Protein AF-A0A7X8Z926-F1 (afdb_monomer_lite)

Secondary structure (DSSP, 8-state):
-EEEEE-TTT-BEEEEEEPPBPTTT-PBP--TTEESSPPPSS--TTEEEEE-SSSEEEEE-----PEEEEE----SS---SS--PPPPPGGGGGGSPPBTTTB-HHHHHHHHHHHHHHHHHHHHHHHHHHHHHHHS-PPPPHHHHHHHHHHHHHHHHHHHHHHHHHHHHHHHHHHHHHHHHH---S--SHHHHHH-TT-HHHHHHHHHTTHHHHHHHHHHHHHHHHHHHH-GGGGGGTT---SSS-EEEEEEEGGG-TTEEEEEEEEHHHHHHHHHHHHIIIIIIHHS----

Foldseek 3Di:
DKKWAADLPQQWTDDMDDFDADPPPRHGDDDPRIDPADADPDDDPQWTWGDPPPYTDIGGPPDQDADEDEDEDFLVDDQDDQDAADQDDLVLQVLFDAQPPPGDSSVVSVVLNVLSVVLRVLSVVLFVLLCCVQPVPDDDDLVNLVVSLVSLLVSLVSLQQSQQVLLQSLLCRVCVVVCNVVVDRPRRGLVSLPPCVPDPSSVSSCVLQVCVSCVVLSVLSVQLNVQVVPPPCQVVCSPPADNNAGWRWGWGDDVVPRNYIYTYTYRSSSSSVSSSVSCCVSRVVSSVPPDD

Structure (mmCIF, N/CA/C/O backbone):
data_AF-A0A7X8Z926-F1
#
_entry.id   AF-A0A7X8Z926-F1
#
loop_
_atom_site.group_PDB
_atom_site.id
_atom_site.type_symbol
_atom_site.label_atom_id
_atom_site.label_alt_id
_atom_site.label_comp_id
_atom_site.label_asym_id
_atom_site.label_entity_id
_atom_site.label_seq_id
_atom_site.pdbx_PDB_ins_code
_atom_site.Cartn_x
_atom_site.Cartn_y
_atom_site.Cartn_z
_atom_site.occupancy
_atom_site.B_iso_or_equiv
_atom_site.auth_seq_id
_atom_site.auth_comp_id
_atom_site.auth_asym_id
_atom_site.auth_atom_id
_atom_site.pdbx_PDB_model_num
ATOM 1 N N . MET A 1 1 ? 19.332 3.304 -39.462 1.00 87.44 1 MET A N 1
ATOM 2 C CA . MET A 1 1 ? 19.670 1.874 -39.268 1.00 87.44 1 MET A CA 1
ATOM 3 C C . MET A 1 1 ? 18.742 1.325 -38.200 1.00 87.44 1 MET A C 1
ATOM 5 O O . MET A 1 1 ? 18.495 2.050 -37.243 1.00 87.44 1 MET A O 1
ATOM 9 N N . ARG A 1 2 ? 18.201 0.114 -38.357 1.00 93.38 2 ARG A N 1
ATOM 10 C CA . ARG A 1 2 ? 17.357 -0.521 -37.330 1.00 93.38 2 ARG A CA 1
ATOM 11 C C . ARG A 1 2 ? 18.142 -1.586 -36.580 1.00 93.38 2 ARG A C 1
ATOM 13 O O . ARG A 1 2 ? 19.007 -2.231 -37.167 1.00 93.38 2 ARG A O 1
ATOM 20 N N . ILE A 1 3 ? 17.815 -1.752 -35.308 1.00 95.31 3 ILE A N 1
ATOM 21 C CA . ILE A 1 3 ? 18.270 -2.857 -34.470 1.00 95.31 3 ILE A CA 1
ATOM 22 C C . ILE A 1 3 ? 17.064 -3.634 -33.966 1.00 95.31 3 ILE A C 1
ATOM 24 O O . ILE A 1 3 ? 15.986 -3.075 -33.751 1.00 95.31 3 ILE A O 1
ATOM 28 N N . TYR A 1 4 ? 17.277 -4.925 -33.769 1.00 96.31 4 TYR A N 1
ATOM 29 C CA . TYR A 1 4 ? 16.267 -5.883 -33.356 1.00 96.31 4 TYR A CA 1
ATOM 30 C C . TYR A 1 4 ? 16.704 -6.471 -32.023 1.00 96.31 4 TYR A C 1
ATOM 32 O O . TYR A 1 4 ? 17.753 -7.113 -31.941 1.00 96.31 4 TYR A O 1
ATOM 40 N N . ASN A 1 5 ? 15.932 -6.190 -30.978 1.00 96.19 5 ASN A N 1
ATOM 41 C CA . ASN A 1 5 ? 16.225 -6.639 -29.625 1.00 96.19 5 ASN A CA 1
ATOM 42 C C . ASN A 1 5 ? 15.663 -8.044 -29.421 1.00 96.19 5 ASN A C 1
ATOM 44 O O . ASN A 1 5 ? 14.564 -8.359 -29.893 1.00 96.19 5 ASN A O 1
ATOM 48 N N . TYR A 1 6 ? 16.405 -8.866 -28.694 1.00 96.12 6 TYR A N 1
ATOM 49 C CA . TYR A 1 6 ? 15.992 -10.205 -28.309 1.00 96.12 6 TYR A CA 1
ATOM 50 C C . TYR A 1 6 ? 16.163 -10.421 -26.807 1.00 96.12 6 TYR A C 1
ATOM 52 O O . TYR A 1 6 ? 16.935 -9.724 -26.148 1.00 96.12 6 TYR A O 1
ATOM 60 N N . ASP A 1 7 ? 15.422 -11.387 -26.272 1.00 95.50 7 ASP A N 1
ATOM 61 C CA . ASP A 1 7 ? 15.503 -11.769 -24.867 1.00 95.50 7 ASP A CA 1
ATOM 62 C C . ASP A 1 7 ? 16.931 -12.218 -24.499 1.00 95.50 7 ASP A C 1
ATOM 64 O O . ASP A 1 7 ? 17.544 -12.983 -25.245 1.00 95.50 7 ASP A O 1
ATOM 68 N N . PRO A 1 8 ? 17.521 -11.750 -23.390 1.00 93.62 8 PRO A N 1
ATOM 69 C CA . PRO A 1 8 ? 18.903 -12.070 -23.053 1.00 93.62 8 PRO A CA 1
ATOM 70 C C . PRO A 1 8 ? 19.160 -13.557 -22.789 1.00 93.62 8 PRO A C 1
ATOM 72 O O . PRO A 1 8 ? 20.292 -13.993 -23.008 1.00 93.62 8 PRO A O 1
ATOM 75 N N . GLU A 1 9 ? 18.166 -14.328 -22.356 1.00 94.44 9 GLU A N 1
ATOM 76 C CA . GLU A 1 9 ? 18.302 -15.748 -22.030 1.00 94.44 9 GLU A CA 1
ATOM 77 C C . GLU A 1 9 ? 17.799 -16.613 -23.187 1.00 94.44 9 GLU A C 1
ATOM 79 O O . GLU A 1 9 ? 18.584 -17.324 -23.817 1.00 94.44 9 GLU A O 1
ATOM 84 N N . ASP A 1 10 ? 16.525 -16.454 -23.538 1.00 95.50 10 ASP A N 1
ATOM 85 C CA . ASP A 1 10 ? 15.818 -17.289 -24.509 1.00 95.50 10 ASP A CA 1
ATOM 86 C C . ASP A 1 10 ? 15.987 -16.817 -25.962 1.00 95.50 10 ASP A C 1
ATOM 88 O O . ASP A 1 10 ? 15.596 -17.510 -26.902 1.00 95.50 10 ASP A O 1
ATOM 92 N N . LYS A 1 11 ? 16.565 -15.625 -26.170 1.00 96.38 11 LYS A N 1
ATOM 93 C CA . LYS A 1 11 ? 16.883 -15.032 -27.484 1.00 96.38 11 LYS A CA 1
ATOM 94 C C . LYS A 1 11 ? 15.692 -14.825 -28.420 1.00 96.38 11 LYS A C 1
ATOM 96 O O . LYS A 1 11 ? 15.900 -14.518 -29.597 1.00 96.38 11 LYS A O 1
ATOM 101 N N . PHE A 1 12 ? 14.455 -14.942 -27.941 1.00 96.31 12 PHE A N 1
ATOM 102 C CA . PHE A 1 12 ? 13.283 -14.650 -28.760 1.00 96.31 12 PHE A CA 1
ATOM 103 C C . PHE A 1 12 ? 13.162 -13.151 -29.056 1.00 96.31 12 PHE A C 1
ATOM 105 O O . PHE A 1 12 ? 13.578 -12.304 -28.266 1.00 96.31 12 PHE A O 1
ATOM 112 N N . PHE A 1 13 ? 12.599 -12.812 -30.212 1.00 95.69 13 PHE A N 1
ATOM 113 C CA . PHE A 1 13 ? 12.438 -11.431 -30.659 1.00 95.69 13 PHE A CA 1
ATOM 114 C C . PHE A 1 13 ? 11.504 -10.625 -29.740 1.00 95.69 13 PHE A C 1
ATOM 116 O O . PHE A 1 13 ? 10.397 -11.066 -29.433 1.00 95.69 13 PHE A O 1
ATOM 123 N N . LEU A 1 14 ? 11.927 -9.417 -29.351 1.00 93.56 14 LEU A N 1
ATOM 124 C CA . LEU A 1 14 ? 11.160 -8.518 -28.482 1.00 93.56 14 LEU A CA 1
ATOM 125 C C . LEU A 1 14 ? 10.542 -7.351 -29.251 1.00 93.56 14 LEU A C 1
ATOM 127 O O . LEU A 1 14 ? 9.333 -7.135 -29.208 1.00 93.56 14 LEU A O 1
ATOM 131 N N . ASN A 1 15 ? 11.380 -6.552 -29.909 1.00 93.69 15 ASN A N 1
ATOM 132 C CA . ASN A 1 15 ? 10.965 -5.369 -30.657 1.00 93.69 15 ASN A CA 1
ATOM 133 C C . ASN A 1 15 ? 12.081 -4.881 -31.589 1.00 93.69 15 ASN A C 1
ATOM 135 O O . ASN A 1 15 ? 13.239 -5.289 -31.483 1.00 93.69 15 ASN A O 1
ATOM 139 N N . GLU A 1 16 ? 11.721 -3.969 -32.488 1.00 94.75 16 GLU A N 1
ATOM 140 C CA . GLU A 1 16 ? 12.663 -3.209 -33.305 1.00 94.75 16 GLU A CA 1
ATOM 141 C C . GLU A 1 16 ? 12.692 -1.739 -32.876 1.00 94.75 16 GLU A C 1
ATOM 143 O O . GLU A 1 16 ? 11.682 -1.177 -32.448 1.00 94.75 16 GLU A O 1
ATOM 148 N N . ARG A 1 17 ? 13.854 -1.101 -33.015 1.00 93.81 17 ARG A N 1
ATOM 149 C CA . ARG A 1 17 ? 14.009 0.349 -32.840 1.00 93.81 17 ARG A CA 1
ATOM 150 C C . ARG A 1 17 ? 15.103 0.897 -33.746 1.00 93.81 17 ARG A C 1
ATOM 152 O O . ARG A 1 17 ? 15.895 0.141 -34.311 1.00 93.81 17 ARG A O 1
ATOM 159 N N . GLU A 1 18 ? 15.153 2.215 -33.894 1.00 94.06 18 GLU A N 1
ATOM 160 C CA . GLU A 1 18 ? 16.284 2.857 -34.561 1.00 94.06 18 GLU A CA 1
ATOM 161 C C . GLU A 1 18 ? 17.550 2.722 -33.713 1.00 94.06 18 GLU A C 1
ATOM 163 O O . GLU A 1 18 ? 17.506 2.777 -32.485 1.00 94.06 18 GLU A O 1
ATOM 168 N N . ALA A 1 19 ? 18.675 2.482 -34.384 1.00 90.81 19 ALA A N 1
ATOM 169 C CA . ALA A 1 19 ? 19.968 2.405 -33.730 1.00 90.81 19 ALA A CA 1
ATOM 170 C C . ALA A 1 19 ? 20.400 3.801 -33.277 1.00 90.81 19 ALA A C 1
ATOM 172 O O . ALA A 1 19 ? 20.454 4.727 -34.092 1.00 90.81 19 ALA A O 1
ATOM 173 N N . ASP A 1 20 ? 20.769 3.920 -32.006 1.00 90.56 20 ASP A N 1
ATOM 174 C CA . ASP A 1 20 ? 21.410 5.123 -31.490 1.00 90.56 20 ASP A CA 1
ATOM 175 C C . ASP A 1 20 ? 22.767 5.331 -32.180 1.00 90.56 20 ASP A C 1
ATOM 177 O O . ASP A 1 20 ? 23.450 4.373 -32.555 1.00 90.56 20 ASP A O 1
ATOM 181 N N . ILE A 1 21 ? 23.173 6.588 -32.349 1.00 90.19 21 ILE A N 1
ATOM 182 C CA . ILE A 1 21 ? 24.473 6.939 -32.928 1.00 90.19 21 ILE A CA 1
ATOM 183 C C . ILE A 1 21 ? 25.410 7.352 -31.800 1.00 90.19 21 ILE A C 1
ATOM 185 O O . ILE A 1 21 ? 25.076 8.231 -31.004 1.00 90.19 21 ILE A O 1
ATOM 189 N N . ASP A 1 22 ? 26.595 6.749 -31.754 1.00 87.00 22 ASP A N 1
ATOM 190 C CA . ASP A 1 22 ? 27.651 7.142 -30.830 1.00 87.00 22 ASP A CA 1
ATOM 191 C C . ASP A 1 22 ? 28.016 8.620 -31.079 1.00 87.00 22 ASP A C 1
ATOM 193 O O . ASP A 1 22 ? 28.401 8.991 -32.197 1.00 87.00 22 ASP A O 1
ATOM 197 N N . PRO A 1 23 ? 27.904 9.498 -30.067 1.00 84.94 23 PRO A N 1
ATOM 198 C CA . PRO A 1 23 ? 28.156 10.921 -30.241 1.00 84.94 23 PRO A CA 1
ATOM 199 C C . PRO A 1 23 ? 29.617 11.231 -30.606 1.00 84.94 23 PRO A C 1
ATOM 201 O O . PRO A 1 23 ? 29.850 12.271 -31.231 1.00 84.94 23 PRO A O 1
ATOM 204 N N . ILE A 1 24 ? 30.568 10.353 -30.266 1.00 88.94 24 ILE A N 1
ATOM 205 C CA . ILE A 1 24 ? 32.006 10.494 -30.512 1.00 88.94 24 ILE A CA 1
ATOM 206 C C . ILE A 1 24 ? 32.365 9.874 -31.860 1.00 88.94 24 ILE A C 1
ATOM 208 O O . ILE A 1 24 ? 32.864 10.568 -32.743 1.00 88.94 24 ILE A O 1
ATOM 212 N N . THR A 1 25 ? 32.097 8.578 -32.037 1.00 89.81 25 THR A N 1
ATOM 213 C CA . THR A 1 25 ? 32.547 7.851 -33.239 1.00 89.81 25 THR A CA 1
ATOM 214 C C . THR A 1 25 ? 31.621 8.034 -34.439 1.00 89.81 25 THR A C 1
ATOM 216 O O . THR A 1 25 ? 32.003 7.701 -35.559 1.00 89.81 25 THR A O 1
ATOM 219 N N . LYS A 1 26 ? 30.409 8.567 -34.226 1.00 90.12 26 LYS A N 1
ATOM 220 C CA . LYS A 1 26 ? 29.337 8.689 -35.231 1.00 90.12 26 LYS A CA 1
ATOM 221 C C . LYS A 1 26 ? 28.918 7.352 -35.854 1.00 90.12 26 LYS A C 1
ATOM 223 O O . LYS A 1 26 ? 28.294 7.337 -36.913 1.00 90.12 26 LYS A O 1
ATOM 228 N N . THR A 1 27 ? 29.229 6.235 -35.196 1.00 89.81 27 THR A N 1
ATOM 229 C CA . THR A 1 27 ? 28.833 4.890 -35.632 1.00 89.81 27 THR A CA 1
ATOM 230 C C . THR A 1 27 ? 27.529 4.452 -34.965 1.00 89.81 27 THR A C 1
ATOM 232 O O . THR A 1 27 ? 27.159 4.961 -33.907 1.00 89.81 27 THR A O 1
ATOM 235 N N . PHE A 1 28 ? 26.801 3.525 -35.596 1.00 89.81 28 PHE A N 1
ATOM 236 C CA . PHE A 1 28 ? 25.592 2.956 -35.001 1.00 89.81 28 PHE A CA 1
ATOM 237 C C . PHE A 1 28 ? 25.958 2.050 -33.829 1.00 89.81 28 PHE A C 1
ATOM 239 O O . PHE A 1 28 ? 26.721 1.096 -33.987 1.00 89.81 28 PHE A O 1
ATOM 246 N N . MET A 1 29 ? 25.379 2.329 -32.668 1.00 89.31 29 MET A N 1
ATOM 247 C CA . MET A 1 29 ? 25.573 1.527 -31.472 1.00 89.31 29 MET A CA 1
ATOM 248 C C . MET A 1 29 ? 24.688 0.287 -31.525 1.00 89.31 29 MET A C 1
ATOM 250 O O . MET A 1 29 ? 23.498 0.360 -31.843 1.00 89.31 29 MET A O 1
ATOM 254 N N . LEU A 1 30 ? 25.281 -0.854 -31.176 1.00 90.75 30 LEU A N 1
ATOM 255 C CA . LEU A 1 30 ? 24.564 -2.103 -30.974 1.00 90.75 30 LEU A CA 1
ATOM 256 C C . LEU A 1 30 ? 24.552 -2.424 -29.473 1.00 90.75 30 LEU A C 1
ATOM 258 O O . LEU A 1 30 ? 25.593 -2.789 -28.925 1.00 90.75 30 LEU A O 1
ATOM 262 N N . PRO A 1 31 ? 23.408 -2.257 -28.791 1.00 89.44 31 PRO A N 1
ATOM 263 C CA . PRO A 1 31 ? 23.265 -2.649 -27.396 1.00 89.44 31 PRO A CA 1
ATOM 264 C C . PRO A 1 31 ? 23.516 -4.146 -27.198 1.00 89.44 31 PRO A C 1
ATOM 266 O O . PRO A 1 31 ? 23.376 -4.947 -28.126 1.00 89.44 31 PRO A O 1
ATOM 269 N N . ALA A 1 32 ? 23.815 -4.536 -25.959 1.00 90.25 32 ALA A N 1
ATOM 270 C CA . ALA A 1 32 ? 23.764 -5.942 -25.583 1.00 90.25 32 ALA A CA 1
ATOM 271 C C . ALA A 1 32 ? 22.372 -6.515 -25.903 1.00 90.25 32 ALA A C 1
ATOM 273 O O . ALA A 1 32 ? 21.360 -5.845 -25.697 1.00 90.25 32 ALA A O 1
ATOM 274 N N . TYR A 1 33 ? 22.343 -7.752 -26.401 1.00 95.44 33 TYR A N 1
ATOM 275 C CA . TYR A 1 33 ? 21.115 -8.464 -26.775 1.00 95.44 33 TYR A CA 1
ATOM 276 C C . TYR A 1 33 ? 20.320 -7.819 -27.922 1.00 95.44 33 TYR A C 1
ATOM 278 O O . TYR A 1 33 ? 19.094 -7.897 -27.990 1.00 95.44 33 TYR A O 1
ATOM 286 N N . ALA A 1 34 ? 21.037 -7.190 -28.852 1.00 95.88 34 ALA A N 1
ATOM 287 C CA . ALA A 1 34 ? 20.489 -6.684 -30.099 1.00 95.88 34 ALA A CA 1
ATOM 288 C C . ALA A 1 34 ? 21.272 -7.220 -31.304 1.00 95.88 34 ALA A C 1
ATOM 290 O O . ALA A 1 34 ? 22.424 -7.647 -31.191 1.00 95.88 34 ALA A O 1
ATOM 291 N N . THR A 1 35 ? 20.647 -7.188 -32.478 1.00 95.94 35 THR A N 1
ATOM 292 C CA . THR A 1 35 ? 21.283 -7.515 -33.760 1.00 95.94 35 THR A CA 1
ATOM 293 C C . THR A 1 35 ? 20.832 -6.551 -34.858 1.00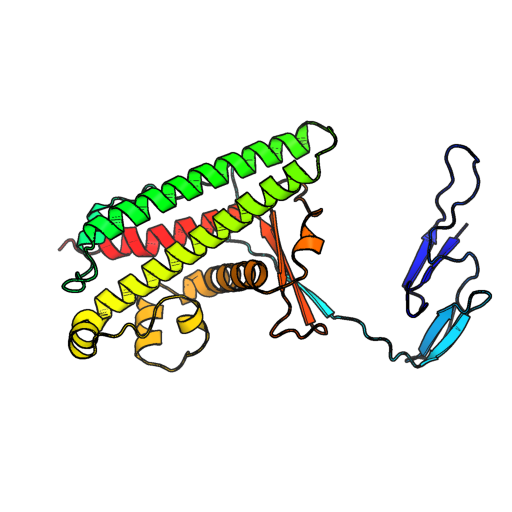 95.94 35 THR A C 1
ATOM 295 O O . THR A 1 35 ? 19.752 -5.965 -34.782 1.00 95.94 35 THR A O 1
ATOM 298 N N . PHE A 1 36 ? 21.656 -6.379 -35.893 1.00 95.50 36 PHE A N 1
ATOM 299 C CA . PHE A 1 36 ? 21.262 -5.691 -37.132 1.00 95.50 36 PHE A CA 1
ATOM 300 C C . PHE A 1 36 ? 20.526 -6.620 -38.107 1.00 95.50 36 PHE A C 1
ATOM 302 O O . PHE A 1 36 ? 19.951 -6.157 -39.092 1.00 95.50 36 PHE A O 1
ATOM 309 N N . VAL A 1 37 ? 20.548 -7.930 -37.850 1.00 96.00 37 VAL A N 1
ATOM 310 C CA . VAL A 1 37 ? 19.863 -8.925 -38.673 1.00 96.00 37 VAL A CA 1
ATOM 311 C C . VAL A 1 37 ? 18.370 -8.844 -38.383 1.00 96.00 37 VAL A C 1
ATOM 313 O O . VAL A 1 37 ? 17.948 -9.063 -37.252 1.00 96.00 37 VAL A O 1
ATOM 316 N N . ALA A 1 38 ? 17.567 -8.534 -39.396 1.00 95.38 38 ALA A N 1
ATOM 317 C CA . ALA A 1 38 ? 16.119 -8.461 -39.243 1.00 95.38 38 ALA A CA 1
ATOM 318 C C . ALA A 1 38 ? 15.511 -9.850 -38.990 1.00 95.38 38 ALA A C 1
ATOM 320 O O . ALA A 1 38 ? 15.929 -10.811 -39.647 1.00 95.38 38 ALA A O 1
ATOM 321 N N . PRO A 1 39 ? 14.523 -9.977 -38.084 1.00 95.00 39 PRO A N 1
ATOM 322 C CA . PRO A 1 39 ? 13.715 -11.181 -38.009 1.00 95.00 39 PRO A CA 1
ATOM 323 C C . PRO A 1 39 ? 12.913 -11.346 -39.312 1.00 95.00 39 PRO A C 1
ATOM 325 O O . PRO A 1 39 ? 12.672 -10.362 -40.023 1.00 95.00 39 PRO A O 1
ATOM 328 N N . PRO A 1 40 ? 12.475 -12.572 -39.649 1.00 93.69 40 PRO A N 1
ATOM 329 C CA . PRO A 1 40 ? 11.540 -12.801 -40.748 1.00 93.69 40 PRO A CA 1
ATOM 330 C C . PRO A 1 40 ? 10.322 -11.888 -40.583 1.00 93.69 40 PRO A C 1
ATOM 332 O O . PRO A 1 40 ? 9.874 -11.705 -39.468 1.00 93.69 40 PRO A O 1
ATOM 335 N N . THR A 1 41 ? 9.762 -11.305 -41.640 1.00 87.25 41 THR A N 1
ATOM 336 C CA . THR A 1 41 ? 8.640 -10.349 -41.502 1.00 87.25 41 THR A CA 1
ATOM 337 C C . THR A 1 41 ? 7.276 -11.015 -41.331 1.00 87.25 41 THR A C 1
ATOM 339 O O . THR A 1 41 ? 6.359 -10.394 -40.806 1.00 87.25 41 THR A O 1
ATOM 342 N N . ASN A 1 42 ? 7.145 -12.276 -41.745 1.00 87.56 42 ASN A N 1
ATOM 343 C CA . ASN A 1 42 ? 5.939 -13.083 -41.601 1.00 87.56 42 ASN A CA 1
ATOM 344 C C . ASN A 1 42 ? 6.336 -14.470 -41.097 1.00 87.56 42 ASN A C 1
ATOM 346 O O . ASN A 1 42 ? 7.009 -15.214 -41.810 1.00 87.56 42 ASN A O 1
ATOM 350 N N . TRP A 1 43 ? 5.903 -14.828 -39.891 1.00 91.44 43 TRP A N 1
ATOM 351 C CA . TRP A 1 43 ? 6.082 -16.168 -39.336 1.00 91.44 43 TRP A CA 1
ATOM 352 C C . TRP A 1 43 ? 4.738 -16.755 -38.880 1.00 91.44 43 TRP A C 1
ATOM 354 O O . TRP A 1 43 ? 3.789 -16.008 -38.619 1.00 91.44 43 TRP A O 1
ATOM 364 N N . PRO A 1 44 ? 4.607 -18.093 -38.829 1.00 93.38 44 PRO A N 1
ATOM 365 C CA . PRO A 1 44 ? 3.357 -18.751 -38.463 1.00 93.38 44 PRO A CA 1
ATOM 366 C C . PRO A 1 44 ? 2.818 -18.334 -37.087 1.00 93.38 44 PRO A C 1
ATOM 368 O O . PRO A 1 44 ? 3.567 -18.107 -36.135 1.00 93.38 44 PRO A O 1
ATOM 371 N N . LYS A 1 45 ? 1.489 -18.303 -36.943 1.00 92.31 45 LYS A N 1
ATOM 372 C CA . LYS A 1 45 ? 0.845 -18.063 -35.645 1.00 92.31 45 LYS A CA 1
ATOM 373 C C . LYS A 1 45 ? 1.240 -19.160 -34.649 1.00 92.31 45 LYS A C 1
ATOM 375 O O . LYS A 1 45 ? 1.186 -20.337 -34.988 1.00 92.31 45 LYS A O 1
ATOM 380 N N . GLY A 1 46 ? 1.586 -18.770 -33.422 1.00 93.75 46 GLY A N 1
ATOM 381 C CA . GLY A 1 46 ? 2.065 -19.700 -32.392 1.00 93.75 46 GLY A CA 1
ATOM 382 C C . GLY A 1 46 ? 3.549 -20.051 -32.517 1.00 93.75 46 GLY A C 1
ATOM 383 O O . GLY A 1 46 ? 4.008 -20.971 -31.852 1.00 93.75 46 GLY A O 1
ATOM 384 N N . THR A 1 47 ? 4.293 -19.332 -33.360 1.00 95.88 47 THR A N 1
ATOM 385 C CA . THR A 1 47 ? 5.756 -19.404 -33.433 1.00 95.88 47 THR A CA 1
ATOM 386 C C . THR A 1 47 ? 6.374 -18.041 -33.139 1.00 95.88 47 THR A C 1
ATOM 388 O O . THR A 1 47 ? 5.685 -17.017 -33.214 1.00 95.88 47 THR A O 1
ATOM 391 N N . ILE A 1 48 ? 7.660 -18.022 -32.800 1.00 96.06 48 ILE A N 1
ATOM 392 C CA . ILE A 1 48 ? 8.424 -16.802 -32.552 1.00 96.06 48 ILE A CA 1
ATOM 393 C C . ILE A 1 48 ? 9.859 -16.935 -33.096 1.00 96.06 48 ILE A C 1
ATOM 395 O O . ILE A 1 48 ? 10.438 -18.021 -33.015 1.00 96.06 48 ILE A O 1
ATOM 399 N N . PRO A 1 49 ? 10.445 -15.865 -33.669 1.00 97.25 49 PRO A N 1
ATOM 400 C CA . PRO A 1 49 ? 11.847 -15.855 -34.073 1.00 97.25 49 PRO A CA 1
ATOM 401 C C . PRO A 1 49 ? 12.783 -15.856 -32.858 1.00 97.25 49 PRO A C 1
ATOM 403 O O . PRO A 1 49 ? 12.603 -15.044 -31.951 1.00 97.25 49 PRO A O 1
ATOM 406 N N . VAL A 1 50 ? 13.811 -16.704 -32.876 1.00 97.19 50 VAL A N 1
ATOM 407 C CA . VAL A 1 50 ? 14.859 -16.827 -31.851 1.00 97.19 50 VAL A CA 1
ATOM 408 C C . VAL A 1 50 ? 16.229 -16.625 -32.485 1.00 97.19 50 VAL A C 1
ATOM 410 O O . VAL A 1 50 ? 16.563 -17.275 -33.473 1.00 97.19 50 VAL A O 1
ATOM 413 N N . PHE A 1 51 ? 17.023 -15.701 -31.946 1.00 97.12 51 PHE A N 1
ATOM 414 C CA . PHE A 1 51 ? 18.328 -15.365 -32.504 1.00 97.12 51 PHE A CA 1
ATOM 415 C C . PHE A 1 51 ? 19.405 -16.349 -32.036 1.00 97.12 51 PHE A C 1
ATOM 417 O O . PHE A 1 51 ? 19.707 -16.437 -30.848 1.00 97.12 51 PHE A O 1
ATOM 424 N N . ASN A 1 52 ? 20.048 -17.046 -32.972 1.00 95.06 52 ASN A N 1
ATOM 425 C CA . ASN A 1 52 ? 21.078 -18.047 -32.659 1.00 95.06 52 ASN A CA 1
ATOM 426 C C . ASN A 1 52 ? 22.519 -17.499 -32.695 1.00 95.06 52 ASN A C 1
ATOM 428 O O . ASN A 1 52 ? 23.484 -18.258 -32.640 1.00 95.06 52 ASN A O 1
ATOM 432 N N . GLY A 1 53 ? 22.673 -16.177 -32.817 1.00 93.06 53 GLY A N 1
ATOM 433 C CA . GLY A 1 53 ? 23.966 -15.500 -32.953 1.00 93.06 53 GLY A CA 1
ATOM 434 C C . GLY A 1 53 ? 24.301 -15.082 -34.384 1.00 93.06 53 GLY A C 1
ATOM 435 O O . GLY A 1 53 ? 25.118 -14.182 -34.571 1.00 93.06 53 GLY A O 1
ATOM 436 N N . THR A 1 54 ? 23.645 -15.669 -35.389 1.00 94.62 54 THR A N 1
ATOM 437 C CA . THR A 1 54 ? 23.868 -15.322 -36.804 1.00 94.62 54 THR A CA 1
ATOM 438 C C . THR A 1 54 ? 22.581 -14.984 -37.545 1.00 94.62 54 THR A C 1
ATOM 440 O O . THR A 1 54 ? 22.534 -13.998 -38.280 1.00 94.62 54 THR A O 1
ATOM 443 N N . ASN A 1 55 ? 21.518 -15.750 -37.321 1.00 96.00 55 ASN A N 1
ATOM 444 C CA . ASN A 1 55 ? 20.211 -15.586 -37.945 1.00 96.00 55 ASN A CA 1
ATOM 445 C C . ASN A 1 55 ? 19.088 -15.907 -36.946 1.00 96.00 55 ASN A C 1
ATOM 447 O O . ASN A 1 55 ? 19.324 -16.115 -35.755 1.00 96.00 55 ASN A O 1
ATOM 451 N N . TRP A 1 56 ? 17.852 -15.868 -37.441 1.00 97.25 56 TRP A N 1
ATOM 452 C CA . TRP A 1 56 ? 16.647 -16.102 -36.659 1.00 97.25 56 TRP A CA 1
ATOM 453 C C . TRP A 1 56 ? 16.028 -17.446 -37.020 1.00 97.25 56 TRP A C 1
ATOM 455 O O . TRP A 1 56 ? 15.608 -17.645 -38.162 1.00 97.25 56 TRP A O 1
ATOM 465 N N . ASP A 1 57 ? 15.920 -18.324 -36.032 1.00 96.56 57 ASP A N 1
ATOM 466 C CA . ASP A 1 57 ? 15.213 -19.592 -36.145 1.00 96.56 57 ASP A CA 1
ATOM 467 C C . ASP A 1 57 ? 13.753 -19.399 -35.727 1.00 96.56 57 ASP A C 1
ATOM 469 O O . ASP A 1 57 ? 13.462 -18.762 -34.717 1.00 96.56 57 ASP A O 1
ATOM 473 N N . ILE A 1 58 ? 12.809 -19.928 -36.505 1.00 96.62 58 ILE A N 1
ATOM 474 C CA . ILE A 1 58 ? 11.385 -19.882 -36.154 1.00 96.62 58 ILE A CA 1
ATOM 475 C C . ILE A 1 58 ? 11.069 -21.117 -35.315 1.00 96.62 58 ILE A C 1
ATOM 477 O O . ILE A 1 58 ? 11.116 -22.239 -35.821 1.00 96.62 58 ILE A O 1
ATOM 481 N N . VAL A 1 59 ? 10.718 -20.909 -34.049 1.00 96.06 59 VAL A N 1
ATOM 482 C CA . VAL A 1 59 ? 10.392 -21.990 -33.107 1.00 96.06 59 VAL A CA 1
ATOM 483 C C . VAL A 1 59 ? 8.980 -21.829 -32.557 1.00 96.06 59 VAL A C 1
ATOM 485 O O . VAL A 1 59 ? 8.392 -20.754 -32.639 1.00 96.06 59 VAL A O 1
ATOM 488 N N . GLU A 1 60 ? 8.412 -22.896 -31.998 1.00 96.44 60 GLU A N 1
ATOM 489 C CA . GLU A 1 60 ? 7.112 -22.833 -31.323 1.00 96.44 60 GLU A CA 1
ATOM 490 C C . GLU A 1 60 ? 7.163 -21.877 -30.122 1.00 96.44 60 GLU A C 1
ATOM 492 O O . GLU A 1 60 ? 8.091 -21.925 -29.313 1.00 96.44 60 GLU A O 1
ATOM 497 N N . ASP A 1 61 ? 6.158 -21.011 -29.995 1.00 94.06 61 ASP A N 1
ATOM 498 C CA . ASP A 1 61 ? 6.104 -20.022 -28.926 1.00 94.06 61 ASP A CA 1
ATOM 499 C C . ASP A 1 61 ? 5.622 -20.652 -27.609 1.00 94.06 61 ASP A C 1
ATOM 501 O O . ASP A 1 61 ? 4.426 -20.700 -27.312 1.00 94.06 61 ASP A O 1
ATOM 505 N N . LYS A 1 62 ? 6.581 -21.164 -26.833 1.00 93.25 62 LYS A N 1
ATOM 506 C CA . LYS A 1 62 ? 6.377 -21.774 -25.507 1.00 93.25 62 LYS A CA 1
ATOM 507 C C . LYS A 1 62 ? 7.140 -21.060 -24.391 1.00 93.25 62 LYS A C 1
ATOM 509 O O . LYS A 1 62 ? 7.246 -21.591 -23.286 1.00 93.25 62 LYS A O 1
ATOM 514 N N . PHE A 1 63 ? 7.681 -19.879 -24.676 1.00 93.44 63 PHE A N 1
ATOM 515 C CA . PHE A 1 63 ? 8.490 -19.134 -23.719 1.00 93.44 63 PHE A CA 1
ATOM 516 C C . PHE A 1 63 ? 7.626 -18.600 -22.584 1.00 93.44 63 PHE A C 1
ATOM 518 O O . PHE A 1 63 ? 6.511 -18.111 -22.793 1.00 93.44 63 PHE A O 1
ATOM 525 N N . TRP A 1 64 ? 8.147 -18.701 -21.367 1.00 91.81 64 TRP A N 1
ATOM 526 C CA . TRP A 1 64 ? 7.456 -18.188 -20.201 1.00 91.81 64 TRP A CA 1
ATOM 527 C C . TRP A 1 64 ? 7.452 -16.658 -20.235 1.00 91.81 64 TRP A C 1
ATOM 529 O O . TRP A 1 64 ? 8.500 -16.023 -20.302 1.00 91.81 64 TRP A O 1
ATOM 539 N N . ARG A 1 65 ? 6.260 -16.055 -20.191 1.00 88.94 65 ARG A N 1
ATOM 540 C CA . ARG A 1 65 ? 6.089 -14.601 -20.114 1.00 88.94 65 ARG A CA 1
ATOM 541 C C . ARG A 1 65 ? 5.091 -14.268 -19.010 1.00 88.94 65 ARG A C 1
ATOM 543 O O . ARG A 1 65 ? 3.934 -14.681 -19.117 1.00 88.94 65 ARG A O 1
ATOM 550 N N . PRO A 1 66 ? 5.501 -13.553 -17.954 1.00 89.56 66 PRO A N 1
ATOM 551 C CA . PRO A 1 66 ? 4.584 -13.140 -16.903 1.00 89.56 66 PRO A CA 1
ATOM 552 C C . PRO A 1 66 ? 3.586 -12.080 -17.396 1.00 89.56 66 PRO A C 1
ATOM 554 O O . PRO A 1 66 ? 3.933 -11.166 -18.144 1.00 89.56 66 PRO A O 1
ATOM 557 N N . GLU A 1 67 ? 2.336 -12.181 -16.944 1.00 91.44 67 GLU A N 1
ATOM 558 C CA . GLU A 1 67 ? 1.323 -11.139 -17.114 1.00 91.44 67 GLU A CA 1
ATOM 559 C C . GLU A 1 67 ? 1.506 -10.076 -16.025 1.00 91.44 67 GLU A C 1
ATOM 561 O O . GLU A 1 67 ? 1.443 -10.388 -14.831 1.00 91.44 67 GLU A O 1
ATOM 566 N N . TYR A 1 68 ? 1.695 -8.817 -16.426 1.00 90.75 68 TYR A N 1
ATOM 567 C CA . TYR A 1 68 ? 1.807 -7.687 -15.504 1.00 90.75 68 TYR A CA 1
ATOM 568 C C . TYR A 1 68 ? 0.506 -6.883 -15.447 1.00 90.75 68 TYR A C 1
ATOM 570 O O . TYR A 1 68 ? -0.022 -6.455 -16.473 1.00 90.75 68 TYR A O 1
ATOM 578 N N . GLU A 1 69 ? 0.018 -6.629 -14.235 1.00 93.69 69 GLU A N 1
ATOM 579 C CA . GLU A 1 69 ? -1.107 -5.732 -13.959 1.00 93.69 69 GLU A CA 1
ATOM 580 C C . GLU A 1 69 ? -0.607 -4.549 -13.123 1.00 93.69 69 GLU A C 1
ATOM 582 O O . GLU A 1 69 ? -0.230 -4.720 -11.960 1.00 93.69 69 GLU A O 1
ATOM 587 N N . GLU A 1 70 ? -0.610 -3.338 -13.686 1.00 93.06 70 GLU A N 1
ATOM 588 C CA . GLU A 1 70 ? -0.337 -2.134 -12.898 1.00 93.06 70 GLU A CA 1
ATOM 589 C C . GLU A 1 70 ? -1.580 -1.736 -12.095 1.00 93.06 70 GLU A C 1
ATOM 591 O O . GLU A 1 70 ? -2.667 -1.527 -12.638 1.00 93.06 70 GLU A O 1
ATOM 596 N N . VAL A 1 71 ? -1.413 -1.587 -10.782 1.00 94.94 71 VAL A N 1
ATOM 597 C CA . VAL A 1 71 ? -2.487 -1.218 -9.864 1.00 94.94 71 VAL A CA 1
ATOM 598 C C . VAL A 1 71 ? -2.214 0.168 -9.305 1.00 94.94 71 VAL A C 1
ATOM 600 O O . VAL A 1 71 ? -1.215 0.402 -8.629 1.00 94.94 71 VAL A O 1
ATOM 603 N N . ASN A 1 72 ? -3.170 1.071 -9.523 1.00 94.75 72 ASN A N 1
ATOM 604 C CA . ASN A 1 72 ? -3.163 2.436 -9.010 1.00 94.75 72 ASN A CA 1
ATOM 605 C C . ASN A 1 72 ? -4.350 2.674 -8.051 1.00 94.75 72 ASN A C 1
ATOM 607 O O . ASN A 1 72 ? -5.436 2.098 -8.203 1.00 94.75 72 ASN A O 1
ATOM 611 N N . TYR A 1 73 ? -4.154 3.541 -7.052 1.00 96.06 73 TYR A N 1
ATOM 612 C CA . TYR A 1 73 ? -5.176 3.909 -6.070 1.00 96.06 73 TYR A CA 1
ATOM 613 C C . TYR A 1 73 ? -5.455 5.406 -6.153 1.00 96.06 73 TYR A C 1
ATOM 615 O O . TYR A 1 73 ? -4.539 6.222 -6.056 1.00 96.06 73 TYR A O 1
ATOM 623 N N . TYR A 1 74 ? -6.733 5.748 -6.296 1.00 95.31 74 TYR A N 1
ATOM 624 C CA . TYR A 1 74 ? -7.223 7.117 -6.303 1.00 95.31 74 TYR A CA 1
ATOM 625 C C . TYR A 1 74 ? -8.354 7.238 -5.285 1.00 95.31 74 TYR A C 1
ATOM 627 O O . TYR A 1 74 ? -9.299 6.450 -5.298 1.00 95.31 74 TYR A O 1
ATOM 635 N N . SER A 1 75 ? -8.228 8.218 -4.396 1.00 93.81 75 SER A N 1
ATOM 636 C CA . SER A 1 75 ? -9.164 8.498 -3.307 1.00 93.81 75 SER A CA 1
ATOM 637 C C . SER A 1 75 ? -10.442 9.203 -3.765 1.00 93.81 75 SER A C 1
ATOM 639 O O . SER A 1 75 ? -11.379 9.317 -2.981 1.00 93.81 75 SER A O 1
ATOM 641 N N . GLY A 1 76 ? -10.488 9.695 -5.010 1.00 92.69 76 GLY A N 1
ATOM 642 C CA . GLY A 1 76 ? -11.569 10.561 -5.487 1.00 92.69 76 GLY A CA 1
ATOM 643 C C . GLY A 1 76 ? -11.381 12.040 -5.137 1.00 92.69 76 GLY A C 1
ATOM 644 O O . GLY A 1 76 ? -12.284 12.831 -5.387 1.00 92.69 76 GLY A O 1
ATOM 645 N N . LYS A 1 77 ? -10.244 12.414 -4.534 1.00 90.69 77 LYS A N 1
ATOM 646 C CA . LYS A 1 77 ? -9.918 13.787 -4.132 1.00 90.69 77 LYS A CA 1
ATOM 647 C C . LYS A 1 77 ? -8.584 14.222 -4.723 1.00 90.69 77 LYS A C 1
ATOM 649 O O . LYS A 1 77 ? -7.650 13.422 -4.829 1.00 90.69 77 LYS A O 1
ATOM 654 N N . ASP A 1 78 ? -8.483 15.503 -5.043 1.00 85.81 78 ASP A N 1
ATOM 655 C CA . ASP A 1 78 ? -7.232 16.098 -5.495 1.00 85.81 78 ASP A CA 1
ATOM 656 C C . ASP A 1 78 ? -6.218 16.198 -4.354 1.00 85.81 78 ASP A C 1
ATOM 658 O O . ASP A 1 78 ? -6.558 16.405 -3.186 1.00 85.81 78 ASP A O 1
ATOM 662 N N . THR A 1 79 ? -4.942 16.040 -4.703 1.00 78.31 79 THR A N 1
ATOM 663 C CA . THR A 1 79 ? -3.834 16.177 -3.752 1.00 78.31 79 THR A CA 1
ATOM 664 C C . THR A 1 79 ? -3.277 17.592 -3.865 1.00 78.31 79 THR A C 1
ATOM 666 O O . THR A 1 79 ? -2.513 17.879 -4.783 1.00 78.31 79 THR A O 1
ATOM 669 N N . CYS A 1 80 ? -3.646 18.479 -2.941 1.00 74.44 80 CYS A N 1
ATOM 670 C CA . CYS A 1 80 ? -3.083 19.828 -2.867 1.00 74.44 80 CYS A CA 1
ATOM 671 C C . CYS A 1 80 ? -2.022 19.892 -1.763 1.00 74.44 80 CYS A C 1
ATOM 673 O O . CYS A 1 80 ? -2.330 19.720 -0.584 1.00 74.44 80 CYS A O 1
ATOM 675 N N . GLY A 1 81 ? -0.770 20.158 -2.141 1.00 86.25 81 GLY A N 1
ATOM 676 C CA . GLY A 1 81 ? 0.342 20.266 -1.196 1.00 86.25 81 GLY A CA 1
ATOM 677 C C . GLY A 1 81 ? 0.685 18.948 -0.491 1.00 86.25 81 GLY A C 1
ATOM 678 O O . GLY A 1 81 ? 0.458 17.859 -1.017 1.00 86.25 81 GLY A O 1
ATOM 679 N N . ILE A 1 82 ? 1.277 19.055 0.703 1.00 93.50 82 ILE A N 1
ATOM 680 C CA . ILE A 1 82 ? 1.640 17.893 1.522 1.00 93.50 82 ILE A CA 1
ATOM 681 C C . ILE A 1 82 ? 0.413 17.477 2.346 1.00 93.50 82 ILE A C 1
ATOM 683 O O . ILE A 1 82 ? 0.031 18.217 3.258 1.00 93.50 82 ILE A O 1
ATOM 687 N N . PRO A 1 83 ? -0.187 16.302 2.093 1.00 94.06 83 PRO A N 1
ATOM 688 C CA . PRO A 1 83 ? -1.360 15.864 2.834 1.00 94.06 83 PRO A CA 1
ATOM 689 C C . PRO A 1 83 ? -1.021 15.647 4.311 1.00 94.06 83 PRO A C 1
ATOM 691 O O . PRO A 1 83 ? 0.092 15.246 4.655 1.00 94.06 83 PRO A O 1
ATOM 694 N N . GLN A 1 84 ? -1.989 15.925 5.183 1.00 92.50 84 GLN A N 1
ATOM 695 C CA . GLN A 1 84 ? -1.861 15.774 6.631 1.00 92.50 84 GLN A CA 1
ATOM 696 C C . GLN A 1 84 ? -2.986 14.884 7.162 1.00 92.50 84 GLN A C 1
ATOM 698 O O . GLN A 1 84 ? -4.140 14.992 6.744 1.00 92.50 84 GLN A O 1
ATOM 703 N N . LEU A 1 85 ? -2.637 14.013 8.102 1.00 96.25 85 LEU A N 1
ATOM 704 C CA . LEU A 1 85 ? -3.583 13.274 8.927 1.00 96.25 85 LEU A CA 1
ATOM 705 C C . LEU A 1 85 ? -4.121 14.176 10.045 1.00 96.25 85 LEU A C 1
ATOM 707 O O . LEU A 1 85 ? -3.407 15.084 10.486 1.00 96.25 85 LEU A O 1
ATOM 711 N N . PRO A 1 86 ? -5.351 13.928 10.529 1.00 94.88 86 PRO A N 1
ATOM 712 C CA . PRO A 1 86 ? -5.952 14.732 11.580 1.00 94.88 86 PRO A CA 1
ATOM 713 C C . PRO A 1 86 ? -5.197 14.561 12.899 1.00 94.88 86 PRO A C 1
ATOM 715 O O . PRO A 1 86 ? -4.695 13.478 13.211 1.00 94.88 86 PRO A O 1
ATOM 718 N N . LYS A 1 87 ? -5.199 15.616 13.716 1.00 93.19 87 LYS A N 1
ATOM 719 C CA . LYS A 1 87 ? -4.791 15.507 15.115 1.00 93.19 87 LYS A CA 1
ATOM 720 C C . LYS A 1 87 ? -5.827 14.667 15.858 1.00 93.19 87 LYS A C 1
ATOM 722 O O . LYS A 1 87 ? -7.013 14.988 15.843 1.00 93.19 87 LYS A O 1
ATOM 727 N N . ILE A 1 88 ? -5.378 13.599 16.505 1.00 92.81 88 ILE A N 1
ATOM 728 C CA . ILE A 1 88 ? -6.265 12.695 17.237 1.00 92.81 88 ILE A CA 1
ATOM 729 C C . ILE A 1 88 ? -6.370 13.143 18.693 1.00 92.81 88 ILE A C 1
ATOM 731 O O . ILE A 1 88 ? -5.362 13.210 19.398 1.00 92.81 88 ILE A O 1
ATOM 735 N N . ASP A 1 89 ? -7.594 13.405 19.153 1.00 89.81 89 ASP A N 1
ATOM 736 C CA . ASP A 1 89 ? -7.860 13.571 20.578 1.00 89.81 89 ASP A CA 1
ATOM 737 C C . ASP A 1 89 ? -7.788 12.206 21.279 1.00 89.81 89 ASP A C 1
ATOM 739 O O . ASP A 1 89 ? -8.521 11.266 20.966 1.00 89.81 89 ASP A O 1
ATOM 743 N N . MET A 1 90 ? -6.871 12.098 22.239 1.00 89.44 90 MET A N 1
ATOM 744 C CA . MET A 1 90 ? -6.636 10.880 23.009 1.00 89.44 90 MET A CA 1
ATOM 745 C C . MET A 1 90 ? -7.842 10.520 23.889 1.00 89.44 90 MET A C 1
ATOM 747 O O . MET A 1 90 ? -8.019 9.346 24.225 1.00 89.44 90 MET A O 1
ATOM 751 N N . SER A 1 91 ? -8.686 11.500 24.235 1.00 87.50 91 SER A N 1
ATOM 752 C CA . SER A 1 91 ? -9.903 11.286 25.024 1.00 87.50 91 SER A CA 1
ATOM 753 C C . SER A 1 91 ? -10.893 10.349 24.319 1.00 87.50 91 SER A C 1
ATOM 755 O O . SER A 1 91 ? -11.572 9.563 24.984 1.00 87.50 91 SER A O 1
ATOM 757 N N . LEU A 1 92 ? -10.888 10.318 22.977 1.00 88.56 92 LEU A N 1
ATOM 758 C CA . LEU A 1 92 ? -11.748 9.451 22.161 1.00 88.56 92 LEU A CA 1
ATOM 759 C C . LEU A 1 92 ? -11.531 7.959 22.438 1.00 88.56 92 LEU A C 1
ATOM 761 O O . LEU A 1 92 ? -12.403 7.137 22.153 1.00 88.56 92 LEU A O 1
ATOM 765 N N . PHE A 1 93 ? -10.380 7.580 22.996 1.00 90.69 93 PHE A N 1
ATOM 766 C CA . PHE A 1 93 ? -10.093 6.181 23.300 1.00 90.69 93 PHE A CA 1
ATOM 767 C C . PHE A 1 93 ? -10.707 5.710 24.618 1.00 90.69 93 PHE A C 1
ATOM 769 O O . PHE A 1 93 ? -10.840 4.507 24.827 1.00 90.69 93 PHE A O 1
ATOM 776 N N . THR A 1 94 ? -11.147 6.631 25.479 1.00 87.06 94 THR A N 1
ATOM 777 C CA . THR A 1 94 ? -11.830 6.289 26.740 1.00 87.06 94 THR A CA 1
ATOM 778 C C . THR A 1 94 ? -13.198 5.635 26.517 1.00 87.06 94 THR A C 1
ATOM 780 O O . THR A 1 94 ? -13.669 4.895 27.376 1.00 87.06 94 THR A O 1
ATOM 783 N N . PHE A 1 95 ? -13.792 5.815 25.331 1.00 86.44 95 PHE A N 1
ATOM 784 C CA . PHE A 1 95 ? -15.035 5.156 24.918 1.00 86.44 95 PHE A CA 1
ATOM 785 C C . PHE A 1 95 ? -14.871 3.666 24.575 1.00 86.44 95 PHE A C 1
ATOM 787 O O . PHE A 1 95 ? -15.868 2.972 24.359 1.00 86.44 95 PHE A O 1
ATOM 794 N N . PHE A 1 96 ? -13.638 3.156 24.488 1.00 90.00 96 PHE A N 1
ATOM 795 C CA . PHE A 1 96 ? -13.387 1.733 24.268 1.00 90.00 96 PHE A CA 1
ATOM 796 C C . PHE A 1 96 ? -13.220 1.006 25.602 1.00 90.00 96 PHE A C 1
ATOM 798 O O . PHE A 1 96 ? -12.523 1.499 26.491 1.00 90.00 96 PHE A O 1
ATOM 805 N N . PRO A 1 97 ? -13.819 -0.188 25.763 1.00 92.12 97 PRO A N 1
ATOM 806 C CA . PRO A 1 97 ? -13.720 -0.902 27.021 1.00 92.12 97 PRO A CA 1
ATOM 807 C C . PRO A 1 97 ? -12.286 -1.410 27.247 1.00 92.12 97 PRO A C 1
ATOM 809 O O . PRO A 1 97 ? -11.633 -1.874 26.304 1.00 92.12 97 PRO A O 1
ATOM 812 N N . PRO A 1 98 ? -11.782 -1.363 28.492 1.00 93.94 98 PRO A N 1
ATOM 813 C CA . PRO A 1 98 ? -10.495 -1.953 28.828 1.00 93.94 98 PRO A CA 1
ATOM 814 C C . PRO A 1 98 ? -10.560 -3.479 28.716 1.00 93.94 98 PRO A C 1
ATOM 816 O O . PRO A 1 98 ? -11.594 -4.094 28.987 1.00 93.94 98 PRO A O 1
ATOM 819 N N . ILE A 1 99 ? -9.423 -4.105 28.408 1.00 93.19 99 ILE A N 1
ATOM 820 C CA . ILE A 1 99 ? -9.246 -5.542 28.647 1.00 93.19 99 ILE A CA 1
ATOM 821 C C . ILE A 1 99 ? -8.581 -5.669 30.019 1.00 93.19 99 ILE A C 1
ATOM 823 O O . ILE A 1 99 ? -7.434 -5.222 30.159 1.00 93.19 99 ILE A O 1
ATOM 827 N N . PRO A 1 100 ? -9.256 -6.249 31.032 1.00 88.62 100 PRO A N 1
ATOM 828 C CA . PRO A 1 100 ? -8.713 -6.345 32.381 1.00 88.62 100 PRO A CA 1
ATOM 829 C C . PRO A 1 100 ? -7.287 -6.903 32.382 1.00 88.62 100 PRO A C 1
ATOM 831 O O . PRO A 1 1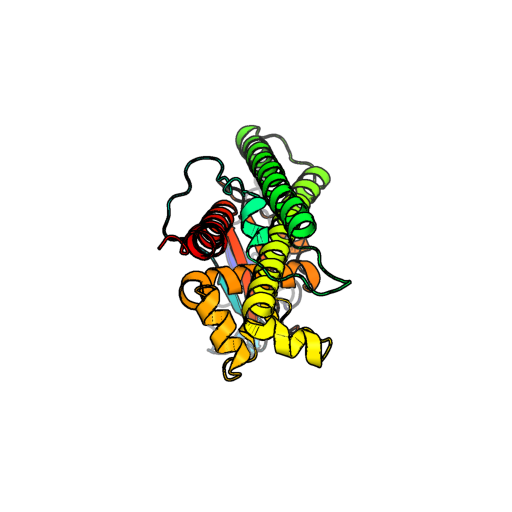00 ? -7.019 -7.926 31.757 1.00 88.62 100 PRO A O 1
ATOM 834 N N . ARG A 1 101 ? -6.377 -6.214 33.085 1.00 89.75 101 ARG A N 1
ATOM 835 C CA . ARG A 1 101 ? -4.952 -6.577 33.247 1.00 89.75 101 ARG A CA 1
ATOM 836 C C . ARG A 1 101 ? -4.099 -6.570 31.968 1.00 89.75 101 ARG A C 1
ATOM 838 O O . ARG A 1 101 ? -2.919 -6.880 32.054 1.00 89.75 101 ARG A O 1
ATOM 845 N N . MET A 1 102 ? -4.655 -6.203 30.812 1.00 90.69 102 MET A N 1
ATOM 846 C CA . MET A 1 102 ? -3.959 -6.291 29.520 1.00 90.69 102 MET A CA 1
ATOM 847 C C . MET A 1 102 ? -3.947 -4.976 28.744 1.00 90.69 102 MET A C 1
ATOM 849 O O . MET A 1 102 ? -2.922 -4.605 28.179 1.00 90.69 102 MET A O 1
ATOM 853 N N . MET A 1 103 ? -5.079 -4.270 28.686 1.00 92.44 103 MET A N 1
ATOM 854 C CA . MET A 1 103 ? -5.219 -3.075 27.856 1.00 92.44 103 MET A CA 1
ATOM 855 C C . MET A 1 103 ? -5.845 -1.934 28.646 1.00 92.44 103 MET A C 1
ATOM 857 O O . MET A 1 103 ? -7.001 -2.016 29.061 1.00 92.44 103 MET A O 1
ATOM 861 N N . ASN A 1 104 ? -5.082 -0.849 28.779 1.00 93.69 104 ASN A N 1
ATOM 862 C CA . ASN A 1 104 ? -5.566 0.445 29.237 1.00 93.69 104 ASN A CA 1
ATOM 863 C C . ASN A 1 104 ? -5.875 1.327 28.004 1.00 93.69 104 ASN A C 1
ATOM 865 O O . ASN A 1 104 ? -4.937 1.678 27.279 1.00 93.69 104 ASN A O 1
ATOM 869 N N . PRO A 1 105 ? -7.150 1.689 27.756 1.00 92.69 105 PRO A N 1
ATOM 870 C CA . PRO A 1 105 ? -7.545 2.480 26.591 1.00 92.69 105 PRO A CA 1
ATOM 871 C C . PRO A 1 105 ? -6.875 3.858 26.517 1.00 92.69 105 PRO A C 1
ATOM 873 O O . PRO A 1 105 ? -6.530 4.307 25.428 1.00 92.69 105 PRO A O 1
ATOM 876 N N . THR A 1 106 ? -6.601 4.502 27.654 1.00 92.25 106 THR A N 1
ATOM 877 C CA . THR A 1 106 ? -5.919 5.804 27.698 1.00 92.25 106 THR A CA 1
ATOM 878 C C . THR A 1 106 ? -4.469 5.693 27.232 1.00 92.25 106 THR A C 1
ATOM 880 O O . THR A 1 106 ? -4.029 6.459 26.377 1.00 92.25 106 THR A O 1
ATOM 883 N N . LEU A 1 107 ? -3.723 4.700 27.735 1.00 94.19 107 LEU A N 1
ATOM 884 C CA . LEU A 1 107 ? -2.338 4.463 27.299 1.00 94.19 107 LEU A CA 1
ATOM 885 C C . LEU A 1 107 ? -2.273 4.074 25.820 1.00 94.19 107 LEU A C 1
ATOM 887 O O . LEU A 1 107 ? -1.371 4.502 25.096 1.00 94.19 107 LEU A O 1
ATOM 891 N N . PHE A 1 108 ? -3.248 3.284 25.365 1.00 95.19 108 PHE A N 1
ATOM 892 C CA . PHE A 1 108 ? -3.406 2.980 23.950 1.00 95.19 108 PHE A CA 1
ATOM 893 C C . PHE A 1 108 ? -3.626 4.265 23.137 1.00 95.19 108 PHE A C 1
ATOM 895 O O . PHE A 1 108 ? -2.924 4.478 22.149 1.00 95.19 108 PHE A O 1
ATOM 902 N N . GLY A 1 109 ? -4.540 5.136 23.575 1.00 94.81 109 GLY A N 1
ATOM 903 C CA . GLY A 1 109 ? -4.874 6.385 22.894 1.00 94.81 109 GLY A CA 1
ATOM 904 C C . GLY A 1 109 ? -3.687 7.332 22.749 1.00 94.81 109 GLY A C 1
ATOM 905 O O . GLY A 1 109 ? -3.449 7.836 21.653 1.00 94.81 109 GLY A O 1
ATOM 906 N N . ILE A 1 110 ? -2.876 7.490 23.802 1.00 95.50 110 ILE A N 1
ATOM 907 C CA . ILE A 1 110 ? -1.626 8.272 23.755 1.00 95.50 110 ILE A CA 1
ATOM 908 C C . ILE A 1 110 ? -0.689 7.722 22.674 1.00 95.50 110 ILE A C 1
ATOM 910 O O . ILE A 1 110 ? -0.200 8.461 21.816 1.00 95.50 110 ILE A O 1
ATOM 914 N N . ARG A 1 111 ? -0.449 6.404 22.682 1.00 95.94 111 ARG A N 1
ATOM 915 C CA . ARG A 1 111 ? 0.442 5.762 21.707 1.00 95.94 111 ARG A CA 1
ATOM 916 C C . ARG A 1 111 ? -0.097 5.871 20.282 1.00 95.94 111 ARG A C 1
ATOM 918 O O . ARG A 1 111 ? 0.689 6.064 19.356 1.00 95.94 111 ARG A O 1
ATOM 925 N N . PHE A 1 112 ? -1.406 5.717 20.103 1.00 96.94 112 PHE A N 1
ATOM 926 C CA . PHE A 1 112 ? -2.052 5.815 18.801 1.00 96.94 112 PHE A CA 1
ATOM 927 C C . PHE A 1 112 ? -1.948 7.236 18.241 1.00 96.94 112 PHE A C 1
ATOM 929 O O . PHE A 1 112 ? -1.468 7.402 17.123 1.00 96.94 112 PHE A O 1
ATOM 936 N N . ALA A 1 113 ? -2.307 8.255 19.027 1.00 96.19 113 ALA A N 1
ATOM 937 C CA . ALA A 1 113 ? -2.225 9.657 18.616 1.00 96.19 113 ALA A CA 1
ATOM 938 C C . ALA A 1 113 ? -0.790 10.057 18.236 1.00 96.19 113 ALA A C 1
ATOM 940 O O . ALA A 1 113 ? -0.566 10.583 17.147 1.00 96.19 113 ALA A O 1
ATOM 941 N N . ASN A 1 114 ? 0.200 9.700 19.063 1.00 97.00 114 ASN A N 1
ATOM 942 C CA . ASN A 1 114 ? 1.610 9.958 18.753 1.00 97.00 114 ASN A CA 1
ATOM 943 C C . ASN A 1 114 ? 2.066 9.257 17.467 1.00 97.00 114 ASN A C 1
ATOM 945 O O . ASN A 1 114 ? 2.869 9.804 16.718 1.00 97.00 114 ASN A O 1
ATOM 949 N N . ARG A 1 115 ? 1.545 8.060 17.171 1.00 98.06 115 ARG A N 1
ATOM 950 C CA . ARG A 1 115 ? 1.849 7.370 15.912 1.00 98.06 115 ARG A CA 1
ATOM 951 C C . ARG A 1 115 ? 1.317 8.133 14.702 1.00 98.06 115 ARG A C 1
ATOM 953 O O . ARG A 1 115 ? 2.018 8.202 13.699 1.00 98.06 115 ARG A O 1
ATOM 960 N N . ILE A 1 116 ? 0.114 8.701 14.786 1.00 98.12 116 ILE A N 1
ATOM 961 C CA . ILE A 1 116 ? -0.445 9.523 13.703 1.00 98.12 116 ILE A CA 1
ATOM 962 C C . ILE A 1 116 ? 0.426 10.764 13.460 1.00 98.12 116 ILE A C 1
ATOM 964 O O . ILE A 1 116 ? 0.753 11.061 12.311 1.00 98.12 116 ILE A O 1
ATOM 968 N N . GLU A 1 117 ? 0.906 11.417 14.521 1.00 97.88 117 GLU A N 1
ATOM 969 C CA . GLU A 1 117 ? 1.847 12.540 14.396 1.00 97.88 117 GLU A CA 1
ATOM 970 C C . GLU A 1 117 ? 3.197 12.126 13.791 1.00 97.88 117 GLU A C 1
ATOM 972 O O . GLU A 1 117 ? 3.739 12.827 12.936 1.00 97.88 117 GLU A O 1
ATOM 977 N N . ILE A 1 118 ? 3.721 10.954 14.164 1.00 98.31 118 ILE A N 1
ATOM 978 C CA . ILE A 1 118 ? 4.937 10.391 13.557 1.00 98.31 118 ILE A CA 1
ATOM 979 C C . ILE A 1 118 ? 4.738 10.146 12.056 1.00 98.31 118 ILE A C 1
ATOM 981 O O . ILE A 1 118 ? 5.620 10.481 11.265 1.00 98.31 118 ILE A O 1
ATOM 985 N N . ILE A 1 119 ? 3.578 9.625 11.638 1.00 98.62 119 ILE A N 1
ATOM 986 C CA . ILE A 1 119 ? 3.264 9.471 10.209 1.00 98.62 119 ILE A CA 1
ATOM 987 C C . ILE A 1 119 ? 3.290 10.838 9.513 1.00 98.62 119 ILE A C 1
ATOM 989 O O . ILE A 1 119 ? 3.913 10.961 8.462 1.00 98.62 119 ILE A O 1
ATOM 993 N N . ASN A 1 120 ? 2.691 11.879 10.102 1.00 98.31 120 ASN A N 1
ATOM 994 C CA . ASN A 1 120 ? 2.737 13.238 9.548 1.00 98.31 120 ASN A CA 1
ATOM 995 C C . ASN A 1 120 ? 4.175 13.772 9.400 1.00 98.31 120 ASN A C 1
ATOM 997 O O . ASN A 1 120 ? 4.481 14.435 8.406 1.00 98.31 120 ASN A O 1
ATOM 1001 N N . ILE A 1 121 ? 5.066 13.486 10.357 1.00 98.00 121 ILE A N 1
ATOM 1002 C CA . ILE A 1 121 ? 6.492 13.849 10.270 1.00 98.00 121 ILE A CA 1
ATOM 1003 C C . ILE A 1 121 ? 7.146 13.160 9.067 1.00 98.00 121 ILE A C 1
ATOM 1005 O O . ILE A 1 121 ? 7.715 13.850 8.221 1.00 98.00 121 ILE A O 1
ATOM 1009 N N . TYR A 1 122 ? 7.010 11.837 8.953 1.00 98.38 122 TYR A N 1
ATOM 1010 C CA . TYR A 1 122 ? 7.596 11.079 7.845 1.00 98.38 122 TYR A CA 1
ATOM 1011 C C . TYR A 1 122 ? 7.024 11.495 6.485 1.00 98.38 122 TYR A C 1
ATOM 1013 O O . TYR A 1 122 ? 7.772 11.688 5.531 1.00 98.38 122 TYR A O 1
ATOM 1021 N N . VAL A 1 123 ? 5.712 11.735 6.389 1.00 98.31 123 VAL A N 1
ATOM 1022 C CA . VAL A 1 123 ? 5.089 12.245 5.157 1.00 98.31 123 VAL A CA 1
ATOM 1023 C C . VAL A 1 123 ? 5.705 13.588 4.759 1.00 98.31 123 VAL A C 1
ATOM 1025 O O . VAL A 1 123 ? 6.098 13.765 3.607 1.00 98.31 123 VAL A O 1
ATOM 1028 N N . ARG A 1 124 ? 5.863 14.535 5.694 1.00 97.75 124 ARG A N 1
ATOM 1029 C CA . ARG A 1 124 ? 6.499 15.829 5.387 1.00 97.75 124 ARG A CA 1
ATOM 1030 C C . ARG A 1 124 ? 7.938 15.668 4.904 1.00 97.75 124 ARG A C 1
ATOM 1032 O O . ARG A 1 124 ? 8.326 16.346 3.953 1.00 97.75 124 ARG A O 1
ATOM 1039 N N . ASN A 1 125 ? 8.713 14.794 5.533 1.00 97.00 125 ASN A N 1
ATOM 1040 C CA . ASN A 1 125 ? 10.097 14.530 5.149 1.00 97.00 125 ASN A CA 1
ATOM 1041 C C . ASN A 1 125 ? 10.194 13.926 3.746 1.00 97.00 125 ASN A C 1
ATOM 1043 O O . ASN A 1 125 ? 10.923 14.459 2.911 1.00 97.00 125 ASN A O 1
ATOM 1047 N N . VAL A 1 126 ? 9.401 12.890 3.457 1.00 96.94 126 VAL A N 1
ATOM 1048 C CA . VAL A 1 126 ? 9.343 12.239 2.140 1.00 96.94 126 VAL A CA 1
ATOM 1049 C C . VAL A 1 126 ? 9.000 13.249 1.049 1.00 96.94 126 VAL A C 1
ATOM 1051 O O . VAL A 1 126 ? 9.675 13.293 0.024 1.00 96.94 126 VAL A O 1
ATOM 1054 N N . PHE A 1 127 ? 7.996 14.103 1.259 1.00 96.19 127 PHE A N 1
ATOM 1055 C CA . PHE A 1 127 ? 7.622 15.113 0.264 1.00 96.19 127 PHE A CA 1
ATOM 1056 C C . PHE A 1 127 ? 8.722 16.161 0.050 1.00 96.19 127 PHE A C 1
ATOM 1058 O O . PHE A 1 127 ? 9.039 16.477 -1.096 1.00 96.19 127 PHE A O 1
ATOM 1065 N N . LYS A 1 128 ? 9.352 16.660 1.122 1.00 94.31 128 LYS A N 1
ATOM 1066 C CA . LYS A 1 128 ? 10.483 17.600 1.015 1.00 94.31 128 LYS A CA 1
ATOM 1067 C C . LYS A 1 128 ? 11.677 16.978 0.289 1.00 94.31 128 LYS A C 1
ATOM 1069 O O . LYS A 1 128 ? 12.269 17.612 -0.582 1.00 94.31 128 LYS A O 1
ATOM 1074 N N . LYS A 1 129 ? 12.016 15.731 0.624 1.00 93.44 129 LYS A N 1
ATOM 1075 C CA . LYS A 1 129 ? 13.123 14.994 0.007 1.00 93.44 129 LYS A CA 1
ATOM 1076 C C . LYS A 1 129 ? 12.849 14.720 -1.470 1.00 93.44 129 LYS A C 1
ATOM 1078 O O . LYS A 1 129 ? 13.715 14.959 -2.302 1.00 93.44 129 LYS A O 1
ATOM 1083 N N . HIS A 1 130 ? 11.622 14.329 -1.806 1.00 93.56 130 HIS A N 1
ATOM 1084 C CA . HIS A 1 130 ? 11.196 14.155 -3.191 1.00 93.56 130 HIS A CA 1
ATOM 1085 C C . HIS A 1 130 ? 11.289 15.457 -3.993 1.00 93.56 130 HIS A C 1
ATOM 1087 O O . HIS A 1 130 ? 11.816 15.459 -5.098 1.00 93.56 130 HIS A O 1
ATOM 1093 N N . GLN A 1 131 ? 10.844 16.581 -3.428 1.00 91.75 131 GLN A N 1
ATOM 1094 C CA . GLN A 1 131 ? 10.977 17.877 -4.092 1.00 91.75 131 GLN A CA 1
ATOM 1095 C C . GLN A 1 131 ? 12.448 18.235 -4.351 1.00 91.75 131 GLN A C 1
ATOM 1097 O O . GLN A 1 131 ? 12.769 18.721 -5.428 1.00 91.75 131 GLN A O 1
ATOM 1102 N N . SER A 1 132 ? 13.349 17.947 -3.406 1.00 89.94 132 SER A N 1
ATOM 1103 C CA . SER A 1 132 ? 14.796 18.109 -3.609 1.00 89.94 132 SER A CA 1
ATOM 1104 C C . SER A 1 132 ? 15.311 17.258 -4.776 1.00 89.94 132 SER A C 1
ATOM 1106 O O . SER A 1 132 ? 16.052 17.761 -5.617 1.00 89.94 132 SER A O 1
ATOM 1108 N N . PHE A 1 133 ? 14.875 15.998 -4.875 1.00 89.56 133 PHE A N 1
ATOM 1109 C CA . PHE A 1 133 ? 15.256 15.091 -5.963 1.00 89.56 133 PHE A CA 1
ATOM 1110 C C . PHE A 1 133 ? 14.822 15.592 -7.341 1.00 89.56 133 PHE A C 1
ATOM 1112 O O . PHE A 1 133 ? 15.606 15.539 -8.284 1.00 89.56 133 PHE A O 1
ATOM 1119 N N . ILE A 1 134 ? 13.594 16.101 -7.455 1.00 86.94 134 ILE A N 1
ATOM 1120 C CA . ILE A 1 134 ? 13.063 16.583 -8.735 1.00 86.94 134 ILE A CA 1
ATOM 1121 C C . ILE A 1 134 ? 13.655 17.948 -9.117 1.00 86.94 134 ILE A C 1
ATOM 1123 O O . ILE A 1 134 ? 13.938 18.177 -10.291 1.00 86.94 134 ILE A O 1
ATOM 1127 N N . SER A 1 135 ? 13.869 18.845 -8.150 1.00 84.62 135 SER A N 1
ATOM 1128 C CA . SER A 1 135 ? 14.316 20.218 -8.424 1.00 84.62 135 SER A CA 1
ATOM 1129 C C . SER A 1 135 ? 15.820 20.362 -8.644 1.00 84.62 135 SER A C 1
ATOM 1131 O O . SER A 1 135 ? 16.232 21.255 -9.377 1.00 84.62 135 SER A O 1
ATOM 1133 N N . ASN A 1 136 ? 16.657 19.549 -7.990 1.00 71.19 136 ASN A N 1
ATOM 1134 C CA . ASN A 1 136 ? 18.085 19.866 -7.913 1.00 71.19 136 ASN A CA 1
ATOM 1135 C C . ASN A 1 136 ? 18.927 19.371 -9.097 1.00 71.19 136 ASN A C 1
ATOM 1137 O O . ASN A 1 136 ? 20.080 19.768 -9.179 1.00 71.19 136 ASN A O 1
ATOM 1141 N N . HIS A 1 137 ? 18.418 18.545 -10.019 1.00 64.69 137 HIS A N 1
ATOM 1142 C CA . HIS A 1 137 ? 19.205 17.947 -11.125 1.00 64.69 137 HIS A CA 1
ATOM 1143 C C . HIS A 1 137 ? 20.551 17.299 -10.701 1.00 64.69 137 HIS A C 1
ATOM 1145 O O . HIS A 1 137 ? 21.379 16.970 -11.549 1.00 64.69 137 HIS A O 1
ATOM 1151 N N . VAL A 1 138 ? 20.779 17.099 -9.399 1.00 65.56 138 VAL A N 1
ATOM 1152 C CA . VAL A 1 138 ? 21.976 16.473 -8.837 1.00 65.56 138 VAL A CA 1
ATOM 1153 C C . VAL A 1 138 ? 21.777 14.962 -8.855 1.00 65.56 138 VAL A C 1
ATOM 1155 O O . VAL A 1 138 ? 20.677 14.468 -8.607 1.00 65.56 138 VAL A O 1
ATOM 1158 N N . ALA A 1 139 ? 22.853 14.226 -9.133 1.00 75.25 139 ALA A N 1
ATOM 1159 C CA . ALA A 1 139 ? 22.863 12.775 -9.027 1.00 75.25 139 ALA A CA 1
ATOM 1160 C C . ALA A 1 139 ? 22.475 12.341 -7.602 1.00 75.25 139 ALA A C 1
ATOM 1162 O O . ALA A 1 139 ? 23.140 12.697 -6.632 1.00 75.25 139 ALA A O 1
ATOM 1163 N N . ILE A 1 140 ? 21.391 11.575 -7.485 1.00 83.38 140 ILE A N 1
ATOM 1164 C CA . ILE A 1 140 ? 20.917 11.024 -6.212 1.00 83.38 140 ILE A CA 1
ATOM 1165 C C . ILE A 1 140 ? 21.777 9.806 -5.885 1.00 83.38 140 ILE A C 1
ATOM 1167 O O . ILE A 1 140 ? 21.902 8.902 -6.715 1.00 83.38 140 ILE A O 1
ATOM 1171 N N . SER A 1 141 ? 22.362 9.753 -4.687 1.00 87.75 141 SER A N 1
ATOM 1172 C CA . SER A 1 141 ? 23.130 8.569 -4.301 1.00 87.75 141 SER A CA 1
ATOM 1173 C C . SER A 1 141 ? 22.204 7.365 -4.043 1.00 87.75 141 SER A C 1
ATOM 1175 O O . SER A 1 141 ? 21.095 7.538 -3.524 1.00 87.75 141 SER A O 1
ATOM 1177 N N . PRO A 1 142 ? 22.647 6.123 -4.327 1.00 87.75 142 PRO A N 1
ATOM 1178 C CA . PRO A 1 142 ? 21.846 4.927 -4.050 1.00 87.75 142 PRO A CA 1
ATOM 1179 C C . PRO A 1 142 ? 21.402 4.815 -2.584 1.00 87.75 142 PRO A C 1
ATOM 1181 O O . PRO A 1 142 ? 20.275 4.418 -2.304 1.00 87.75 142 PRO A O 1
ATOM 1184 N N . LEU A 1 143 ? 22.256 5.226 -1.639 1.00 89.69 143 LEU A N 1
ATOM 1185 C CA . LEU A 1 143 ? 21.936 5.208 -0.211 1.00 89.69 143 LEU A CA 1
ATOM 1186 C C . LEU A 1 143 ? 20.829 6.211 0.151 1.00 89.69 143 LEU A C 1
ATOM 1188 O O . LEU A 1 143 ? 19.942 5.897 0.944 1.00 89.69 143 LEU A O 1
ATOM 1192 N N . GLU A 1 144 ? 20.851 7.415 -0.427 1.00 90.12 144 GLU A N 1
ATOM 1193 C CA . GLU A 1 144 ? 19.795 8.406 -0.200 1.00 90.12 144 GLU A CA 1
ATOM 1194 C C . GLU A 1 144 ? 18.453 7.950 -0.766 1.00 90.12 144 GLU A C 1
ATOM 1196 O O . GLU A 1 144 ? 17.414 8.207 -0.142 1.00 90.12 144 GLU A O 1
ATOM 1201 N N . LEU A 1 145 ? 18.479 7.280 -1.919 1.00 89.88 145 LEU A N 1
ATOM 1202 C CA . LEU A 1 145 ? 17.301 6.705 -2.549 1.00 89.88 145 LEU A CA 1
ATOM 1203 C C . LEU A 1 145 ? 16.722 5.562 -1.711 1.00 89.88 145 LEU A C 1
ATOM 1205 O O . LEU A 1 145 ? 15.532 5.585 -1.397 1.00 89.88 145 LEU A O 1
ATOM 1209 N N . LEU A 1 146 ? 17.570 4.642 -1.244 1.00 90.75 146 LEU A N 1
ATOM 1210 C CA . LEU A 1 146 ? 17.159 3.572 -0.338 1.00 90.75 146 LEU A CA 1
ATOM 1211 C C . LEU A 1 146 ? 16.530 4.140 0.940 1.00 90.75 146 LEU A C 1
ATOM 1213 O O . LEU A 1 146 ? 15.411 3.783 1.290 1.00 90.75 146 LEU A O 1
ATOM 1217 N N . ALA A 1 147 ? 17.186 5.104 1.595 1.00 92.62 147 ALA A N 1
ATOM 1218 C CA . ALA A 1 147 ? 16.647 5.730 2.803 1.00 92.62 147 ALA A CA 1
ATOM 1219 C C . ALA A 1 147 ? 15.288 6.415 2.559 1.00 92.62 147 ALA A C 1
ATOM 1221 O O . ALA A 1 147 ? 14.411 6.384 3.419 1.00 92.62 147 ALA A O 1
ATOM 1222 N N . TYR A 1 148 ? 15.101 7.025 1.383 1.00 94.38 148 TYR A N 1
ATOM 1223 C CA . TYR A 1 148 ? 13.821 7.607 0.971 1.00 94.38 148 TYR A CA 1
ATOM 1224 C C . TYR A 1 148 ? 12.724 6.540 0.815 1.00 94.38 148 TYR A C 1
ATOM 1226 O O . TYR A 1 148 ? 11.601 6.739 1.282 1.00 94.38 148 TYR A O 1
ATOM 1234 N N . LYS A 1 149 ? 13.047 5.397 0.202 1.00 93.50 149 LYS A N 1
ATOM 1235 C CA . LYS A 1 149 ? 12.123 4.268 0.028 1.00 93.50 149 LYS A CA 1
ATOM 1236 C C . LYS A 1 149 ? 11.761 3.606 1.350 1.00 93.50 149 LYS A C 1
ATOM 1238 O O . LYS A 1 149 ? 10.578 3.434 1.634 1.00 93.50 149 LYS A O 1
ATOM 1243 N N . THR A 1 150 ? 12.745 3.370 2.212 1.00 93.88 150 THR A N 1
ATOM 1244 C CA . THR A 1 150 ? 12.521 2.839 3.561 1.00 93.88 150 THR A CA 1
ATOM 1245 C C . THR A 1 150 ? 11.594 3.742 4.380 1.00 93.88 150 THR A C 1
ATOM 1247 O O . THR A 1 150 ? 10.732 3.250 5.105 1.00 93.88 150 THR A O 1
ATOM 1250 N N . GLU A 1 151 ? 11.701 5.068 4.254 1.00 96.56 151 GLU A N 1
ATOM 1251 C CA . GLU A 1 151 ? 10.787 5.993 4.938 1.00 96.56 151 GLU A CA 1
ATOM 1252 C C . GLU A 1 151 ? 9.335 5.837 4.445 1.00 96.56 151 GLU A C 1
ATOM 1254 O O . GLU A 1 151 ? 8.401 5.842 5.251 1.00 96.56 151 GLU A O 1
ATOM 1259 N N . ILE A 1 152 ? 9.130 5.602 3.143 1.00 97.12 152 ILE A N 1
ATOM 1260 C CA . ILE A 1 152 ? 7.813 5.280 2.569 1.00 97.12 152 ILE A CA 1
ATOM 1261 C C . ILE A 1 152 ? 7.282 3.941 3.100 1.00 97.12 152 ILE A C 1
ATOM 1263 O O . ILE A 1 152 ? 6.112 3.856 3.486 1.00 97.12 152 ILE A O 1
ATOM 1267 N N . GLU A 1 153 ? 8.118 2.907 3.167 1.00 96.25 153 GLU A N 1
ATOM 1268 C CA . GLU A 1 153 ? 7.736 1.608 3.733 1.00 96.25 153 GLU A CA 1
ATOM 1269 C C . GLU A 1 153 ? 7.312 1.729 5.199 1.00 96.25 153 GLU A C 1
ATOM 1271 O O . GLU A 1 153 ? 6.278 1.183 5.598 1.00 96.25 153 GLU A O 1
ATOM 1276 N N . ILE A 1 154 ? 8.058 2.507 5.993 1.00 97.94 154 ILE A N 1
ATOM 1277 C CA . ILE A 1 154 ? 7.722 2.808 7.389 1.00 97.94 154 ILE A CA 1
ATOM 1278 C C . ILE A 1 154 ? 6.359 3.501 7.471 1.00 97.94 154 ILE A C 1
ATOM 1280 O O . ILE A 1 154 ? 5.537 3.115 8.306 1.00 97.94 154 ILE A O 1
ATOM 1284 N N . ILE A 1 155 ? 6.070 4.473 6.598 1.00 98.69 155 ILE A N 1
ATOM 1285 C CA . ILE A 1 155 ? 4.750 5.122 6.544 1.00 98.69 155 ILE A CA 1
ATOM 1286 C C . ILE A 1 155 ? 3.649 4.079 6.309 1.00 98.69 155 ILE A C 1
ATOM 1288 O O . ILE A 1 155 ? 2.686 4.030 7.077 1.00 98.69 155 ILE A O 1
ATOM 1292 N N . ILE A 1 156 ? 3.793 3.209 5.304 1.00 98.56 156 ILE A N 1
ATOM 1293 C CA . ILE A 1 156 ? 2.795 2.170 4.998 1.00 98.56 156 ILE A CA 1
ATOM 1294 C C . ILE A 1 156 ? 2.632 1.182 6.155 1.00 98.56 156 ILE A C 1
ATOM 1296 O O . ILE A 1 156 ? 1.503 0.837 6.517 1.00 98.56 156 ILE A O 1
ATOM 1300 N N . TYR A 1 157 ? 3.730 0.772 6.789 1.00 98.38 157 TYR A N 1
ATOM 1301 C CA . TYR A 1 157 ? 3.697 -0.070 7.979 1.00 98.38 157 TYR A CA 1
ATOM 1302 C C . TYR A 1 157 ? 2.917 0.584 9.126 1.00 98.38 157 TYR A C 1
ATOM 1304 O O . TYR A 1 157 ? 2.040 -0.050 9.721 1.00 98.38 157 TYR A O 1
ATOM 1312 N N . LEU A 1 158 ? 3.186 1.858 9.425 1.00 98.69 158 LEU A N 1
ATOM 1313 C CA . LEU A 1 158 ? 2.504 2.584 10.496 1.00 98.69 158 LEU A CA 1
ATOM 1314 C C . LEU A 1 158 ? 1.016 2.798 10.190 1.00 98.69 158 LEU A C 1
ATOM 1316 O O . LEU A 1 158 ? 0.193 2.648 11.096 1.00 98.69 158 LEU A O 1
ATOM 1320 N N . ILE A 1 159 ? 0.653 3.073 8.932 1.00 98.69 159 ILE A N 1
ATOM 1321 C CA . ILE A 1 159 ? -0.747 3.145 8.479 1.00 98.69 159 ILE A CA 1
ATOM 1322 C C . ILE A 1 159 ? -1.438 1.798 8.697 1.00 98.69 159 ILE A C 1
ATOM 1324 O O . ILE A 1 159 ? -2.468 1.732 9.371 1.00 98.69 159 ILE A O 1
ATOM 1328 N N . LYS A 1 160 ? -0.851 0.707 8.189 1.00 98.06 160 LYS A N 1
ATOM 1329 C CA . LYS A 1 160 ? -1.390 -0.650 8.347 1.00 98.06 160 LYS A CA 1
ATOM 1330 C C . LYS A 1 160 ? -1.583 -1.006 9.818 1.00 98.06 160 LYS A C 1
ATOM 1332 O O . LYS A 1 160 ? -2.637 -1.522 10.189 1.00 98.06 160 LYS A O 1
ATOM 1337 N N . LYS A 1 161 ? -0.592 -0.706 10.661 1.00 97.94 161 LYS A N 1
ATOM 1338 C CA . LYS A 1 161 ? -0.651 -0.973 12.100 1.00 97.94 161 LYS A CA 1
ATOM 1339 C C . LYS A 1 161 ? -1.767 -0.181 12.781 1.00 97.94 161 LYS A C 1
ATOM 1341 O O . LYS A 1 161 ? -2.475 -0.733 13.618 1.00 97.94 161 LYS A O 1
ATOM 1346 N N . SER A 1 162 ? -1.961 1.083 12.414 1.00 98.00 162 SER A N 1
ATOM 1347 C CA . SER A 1 162 ? -3.073 1.895 12.922 1.00 98.00 162 SER A CA 1
ATOM 1348 C C . SER A 1 162 ? -4.436 1.360 12.489 1.00 98.00 162 SER A C 1
ATOM 1350 O O . SER A 1 162 ? -5.339 1.276 13.316 1.00 98.00 162 SER A O 1
ATOM 1352 N N . ILE A 1 163 ? -4.581 0.933 11.233 1.00 98.00 163 ILE A N 1
ATOM 1353 C CA . ILE A 1 163 ? -5.814 0.299 10.745 1.00 98.00 163 ILE A CA 1
ATOM 1354 C C . ILE A 1 163 ? -6.109 -0.989 11.523 1.00 98.00 163 ILE A C 1
ATOM 1356 O O . ILE A 1 163 ? -7.235 -1.191 11.973 1.00 98.00 163 ILE A O 1
ATOM 1360 N N . ASP A 1 164 ? -5.107 -1.851 11.717 1.00 97.38 164 ASP A N 1
ATOM 1361 C CA . ASP A 1 164 ? -5.276 -3.100 12.467 1.00 97.38 164 ASP A CA 1
ATOM 1362 C C . ASP A 1 164 ? -5.661 -2.858 13.925 1.00 97.38 164 ASP A C 1
ATOM 1364 O O . ASP A 1 164 ? -6.534 -3.548 14.458 1.00 97.38 164 ASP A O 1
ATOM 1368 N N . ASP A 1 165 ? -5.036 -1.868 14.564 1.00 95.69 165 ASP A N 1
ATOM 1369 C CA . ASP A 1 165 ? -5.359 -1.518 15.940 1.00 95.69 165 ASP A CA 1
ATOM 1370 C C . ASP A 1 165 ? -6.801 -0.986 16.051 1.00 95.69 165 ASP A C 1
ATOM 1372 O O . ASP A 1 165 ? -7.524 -1.398 16.956 1.00 95.69 165 ASP A O 1
ATOM 1376 N N . LEU A 1 166 ? -7.266 -0.157 15.105 1.00 95.19 166 LEU A N 1
ATOM 1377 C CA . LEU A 1 166 ? -8.661 0.308 15.067 1.00 95.19 166 LEU A CA 1
ATOM 1378 C C . LEU A 1 166 ? -9.649 -0.837 14.843 1.00 95.19 166 LEU A C 1
ATOM 1380 O O . LEU A 1 166 ? -10.630 -0.959 15.572 1.00 95.19 166 LEU A O 1
ATOM 1384 N N . ILE A 1 167 ? -9.369 -1.731 13.894 1.00 95.38 167 ILE A N 1
ATOM 1385 C CA . ILE A 1 167 ? -10.181 -2.937 13.674 1.00 95.38 167 ILE A CA 1
ATOM 1386 C C . ILE A 1 167 ? -10.285 -3.760 14.961 1.00 95.38 167 ILE A C 1
ATOM 1388 O O . ILE A 1 167 ? -11.366 -4.233 15.321 1.00 95.38 167 ILE A O 1
ATOM 1392 N N . THR A 1 168 ? -9.164 -3.915 15.662 1.00 95.00 168 THR A N 1
ATOM 1393 C CA . THR A 1 168 ? -9.105 -4.659 16.922 1.00 95.00 168 THR A CA 1
ATOM 1394 C C . THR A 1 168 ? -9.903 -3.951 18.014 1.00 95.00 168 THR A C 1
ATOM 1396 O O . THR A 1 168 ? -10.663 -4.605 18.720 1.00 95.00 168 THR A O 1
ATOM 1399 N N . LEU A 1 169 ? -9.812 -2.624 18.128 1.00 93.88 169 LEU A N 1
ATOM 1400 C CA . LEU A 1 169 ? -10.611 -1.843 19.076 1.00 93.88 169 LEU A CA 1
ATOM 1401 C C . LEU A 1 169 ? -12.116 -1.968 18.823 1.00 93.88 169 LEU A C 1
ATOM 1403 O O . LEU A 1 169 ? -12.881 -2.173 19.765 1.00 93.88 169 LEU A O 1
ATOM 1407 N N . HIS A 1 170 ? -12.547 -1.906 17.563 1.00 93.12 170 HIS A N 1
ATOM 1408 C CA . HIS A 1 170 ? -13.947 -2.128 17.199 1.00 93.12 170 HIS A CA 1
ATOM 1409 C C . HIS A 1 170 ? -14.408 -3.544 17.561 1.00 93.12 170 HIS A C 1
ATOM 1411 O O . HIS A 1 170 ? -15.496 -3.718 18.110 1.00 93.12 170 HIS A O 1
ATOM 1417 N N . TYR A 1 171 ? -13.569 -4.557 17.325 1.00 94.31 171 TYR A N 1
ATOM 1418 C CA . TYR A 1 171 ? -13.849 -5.920 17.773 1.00 94.31 171 TYR A CA 1
ATOM 1419 C C . TYR A 1 171 ? -13.972 -6.007 19.302 1.00 94.31 171 TYR A C 1
ATOM 1421 O O . TYR A 1 171 ? -14.940 -6.577 19.802 1.00 94.31 171 TYR A O 1
ATOM 1429 N N . ILE A 1 172 ? -13.052 -5.392 20.052 1.00 93.94 172 ILE A N 1
ATOM 1430 C CA . ILE A 1 172 ? -13.104 -5.365 21.520 1.00 93.94 172 ILE A CA 1
ATOM 1431 C C . ILE A 1 172 ? -14.396 -4.700 22.004 1.00 93.94 172 ILE A C 1
ATOM 1433 O O . ILE A 1 172 ? -15.073 -5.257 22.862 1.00 93.94 172 ILE A O 1
ATOM 1437 N N . LYS A 1 173 ? -14.784 -3.559 21.423 1.00 92.44 173 LYS A N 1
ATOM 1438 C CA . LYS A 1 173 ? -16.025 -2.851 21.775 1.00 92.44 173 LYS A CA 1
ATOM 1439 C C . LYS A 1 173 ? -17.270 -3.716 21.565 1.00 92.44 173 LYS A C 1
ATOM 1441 O O . LYS A 1 173 ? -18.158 -3.710 22.409 1.00 92.44 173 LYS A O 1
ATOM 1446 N N . LEU A 1 174 ? -17.332 -4.456 20.460 1.00 93.00 174 LEU A N 1
ATOM 1447 C CA . LEU A 1 174 ? -18.491 -5.282 20.109 1.00 93.00 174 LEU A CA 1
ATOM 1448 C C . LEU A 1 174 ? -18.573 -6.598 20.896 1.00 93.00 174 LEU A C 1
ATOM 1450 O O . LEU A 1 174 ? -19.670 -7.112 21.091 1.00 93.00 174 LEU A O 1
ATOM 1454 N N . PHE A 1 175 ? -17.433 -7.150 21.321 1.00 94.25 175 PHE A N 1
ATOM 1455 C CA . PHE A 1 175 ? -17.342 -8.518 21.845 1.00 94.25 175 PHE A CA 1
ATOM 1456 C C . PHE A 1 175 ? -16.609 -8.608 23.192 1.00 94.25 175 PHE A C 1
ATOM 1458 O O . PHE A 1 175 ? -16.040 -9.650 23.518 1.00 94.25 175 PHE A O 1
ATOM 1465 N N . ILE A 1 176 ? -16.607 -7.537 23.996 1.00 93.81 176 ILE A N 1
ATOM 1466 C CA . ILE A 1 176 ? -15.852 -7.485 25.259 1.00 93.81 176 ILE A CA 1
ATOM 1467 C C . ILE A 1 176 ? -16.201 -8.635 26.214 1.00 93.81 176 ILE A C 1
ATOM 1469 O O . ILE A 1 176 ? -15.302 -9.221 26.815 1.00 93.81 176 ILE A O 1
ATOM 1473 N N . GLU A 1 177 ? -17.475 -9.011 26.322 1.00 94.56 177 GLU A N 1
ATOM 1474 C CA . GLU A 1 177 ? -17.904 -10.093 27.218 1.00 94.56 177 GLU A CA 1
ATOM 1475 C C . GLU A 1 177 ? -17.438 -11.473 26.729 1.00 94.56 177 GLU A C 1
ATOM 1477 O O . GLU A 1 177 ? -16.948 -12.282 27.520 1.00 94.56 177 GLU A O 1
ATOM 1482 N N . ASP A 1 178 ? -17.467 -11.721 25.416 1.00 93.56 178 ASP A N 1
ATOM 1483 C CA . ASP A 1 178 ? -16.901 -12.942 24.833 1.00 93.56 178 ASP A CA 1
ATOM 1484 C C . ASP A 1 178 ? -15.380 -13.006 25.023 1.00 93.56 178 ASP A C 1
ATOM 1486 O O . ASP A 1 178 ? -14.833 -14.067 25.334 1.00 93.56 178 ASP A O 1
ATOM 1490 N N . ILE A 1 179 ? -14.691 -11.869 24.887 1.00 94.31 179 ILE A N 1
ATOM 1491 C CA . ILE A 1 179 ? -13.243 -11.766 25.110 1.00 94.31 179 ILE A CA 1
ATOM 1492 C C . ILE A 1 179 ? -12.908 -12.042 26.575 1.00 94.31 179 ILE A C 1
ATOM 1494 O O . ILE A 1 179 ? -11.979 -12.803 26.836 1.00 94.31 179 ILE A O 1
ATOM 1498 N N . LYS A 1 180 ? -13.664 -11.485 27.529 1.00 93.19 180 LYS A N 1
ATOM 1499 C CA . LYS A 1 180 ? -13.486 -11.766 28.964 1.00 93.19 180 LYS A CA 1
ATOM 1500 C C . LYS A 1 180 ? -13.714 -13.240 29.284 1.00 93.19 180 LYS A C 1
ATOM 1502 O O . LYS A 1 180 ? -12.985 -13.803 30.088 1.00 93.19 180 LYS A O 1
ATOM 1507 N N . LYS A 1 181 ? -14.688 -13.885 28.636 1.00 94.31 181 LYS A N 1
ATOM 1508 C CA . LYS A 1 181 ? -14.981 -15.308 28.853 1.00 94.31 181 LYS A CA 1
ATOM 1509 C C . LYS A 1 181 ? -13.919 -16.233 28.251 1.00 94.31 181 LYS A C 1
ATOM 1511 O O . LYS A 1 181 ? -13.572 -17.243 28.856 1.00 94.31 181 LYS A O 1
ATOM 1516 N N . ARG A 1 182 ? -13.440 -15.930 27.041 1.00 94.12 182 ARG A N 1
ATOM 1517 C CA . ARG A 1 182 ? -12.551 -16.816 26.260 1.00 94.12 182 ARG A CA 1
ATOM 1518 C C . ARG A 1 182 ? -11.069 -16.457 26.355 1.00 94.12 182 ARG A C 1
ATOM 1520 O O . ARG A 1 182 ? -10.242 -17.243 25.904 1.00 94.12 182 ARG A O 1
ATOM 1527 N N . HIS A 1 183 ? -10.739 -15.272 26.864 1.00 91.81 183 HIS A N 1
ATOM 1528 C CA . HIS A 1 183 ? -9.389 -14.699 26.898 1.00 91.81 183 HIS A CA 1
ATOM 1529 C C . HIS A 1 183 ? -8.674 -14.717 25.536 1.00 91.81 183 HIS A C 1
ATOM 1531 O O . HIS A 1 183 ? -7.471 -14.961 25.448 1.00 91.81 183 HIS A O 1
ATOM 1537 N N . ARG A 1 184 ? -9.416 -14.471 24.448 1.00 91.75 184 ARG A N 1
ATOM 1538 C CA . ARG A 1 184 ? -8.897 -14.572 23.078 1.00 91.75 184 ARG A CA 1
ATOM 1539 C C . ARG A 1 184 ? -9.435 -13.468 22.174 1.00 91.75 184 ARG A C 1
ATOM 1541 O O . ARG A 1 184 ? -10.632 -13.194 22.155 1.00 91.75 184 ARG A O 1
ATOM 1548 N N . LEU A 1 185 ? -8.546 -12.899 21.360 1.00 91.19 185 LEU A N 1
ATOM 1549 C CA . LEU A 1 185 ? -8.900 -12.032 20.237 1.00 91.19 185 LEU A CA 1
ATOM 1550 C C . LEU A 1 185 ? -8.956 -12.863 18.951 1.00 91.19 185 LEU A C 1
ATOM 1552 O O . LEU A 1 185 ? -7.959 -13.464 18.555 1.00 91.19 185 LEU A O 1
ATOM 1556 N N . GLU A 1 186 ? -10.116 -12.911 18.298 1.00 90.62 186 GLU A N 1
ATOM 1557 C CA . GLU A 1 186 ? -10.283 -13.636 17.028 1.00 90.62 186 GLU A CA 1
ATOM 1558 C C . GLU A 1 186 ? -9.966 -12.749 15.813 1.00 90.62 186 GLU A C 1
ATOM 1560 O O . GLU A 1 186 ? -9.489 -13.238 14.784 1.00 90.62 186 GLU A O 1
ATOM 1565 N N . ILE A 1 187 ? -10.195 -11.439 15.943 1.00 92.31 187 ILE A N 1
ATOM 1566 C CA . ILE A 1 187 ? -9.957 -10.436 14.904 1.00 92.31 187 ILE A CA 1
ATOM 1567 C C . ILE A 1 187 ? -8.913 -9.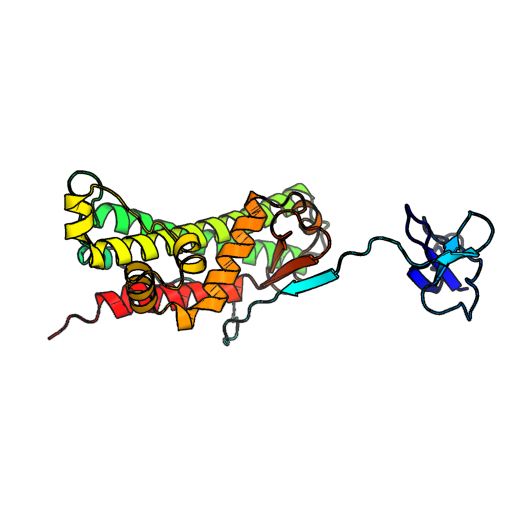445 15.423 1.00 92.31 187 ILE A C 1
ATOM 1569 O O . ILE A 1 187 ? -9.155 -8.732 16.392 1.00 92.31 187 ILE A O 1
ATOM 1573 N N . GLN A 1 188 ? -7.750 -9.424 14.769 1.00 90.06 188 GLN A N 1
ATOM 1574 C CA . GLN A 1 188 ? -6.587 -8.606 15.153 1.00 90.06 188 GLN A CA 1
ATOM 1575 C C . GLN A 1 188 ? -6.100 -7.690 14.017 1.00 90.06 188 GLN A C 1
ATOM 1577 O O . GLN A 1 188 ? -4.998 -7.153 14.070 1.00 90.06 188 GLN A O 1
ATOM 1582 N N . GLY A 1 189 ? -6.883 -7.566 12.943 1.00 93.31 189 GLY A N 1
ATOM 1583 C CA . GLY A 1 189 ? -6.509 -6.734 11.810 1.00 93.31 189 GLY A CA 1
ATOM 1584 C C . GLY A 1 189 ? -7.197 -7.087 10.501 1.00 93.31 189 GLY A C 1
ATOM 1585 O O . GLY A 1 189 ? -8.026 -8.000 10.407 1.00 93.31 189 GLY A O 1
ATOM 1586 N N . ILE A 1 190 ? -6.807 -6.352 9.467 1.00 94.00 190 ILE A N 1
ATOM 1587 C CA . ILE A 1 190 ? -7.464 -6.315 8.161 1.00 94.00 190 ILE A CA 1
ATOM 1588 C C . ILE A 1 190 ? -7.445 -7.658 7.431 1.00 94.00 190 ILE A C 1
ATOM 1590 O O . ILE A 1 190 ? -8.430 -8.027 6.798 1.00 94.00 190 ILE A O 1
ATOM 1594 N N . GLY A 1 191 ? -6.366 -8.436 7.576 1.00 90.56 191 GLY A N 1
ATOM 1595 C CA . GLY A 1 191 ? -6.210 -9.714 6.881 1.00 90.56 191 GLY A CA 1
ATOM 1596 C C . GLY A 1 191 ? -7.321 -10.695 7.251 1.00 90.56 191 GLY A C 1
ATOM 1597 O O . GLY A 1 191 ? -7.872 -11.374 6.386 1.00 90.56 191 GLY A O 1
ATOM 1598 N N . LYS A 1 192 ? -7.746 -10.702 8.523 1.00 90.50 192 LYS A N 1
ATOM 1599 C CA . LYS A 1 192 ? -8.889 -11.512 8.973 1.00 90.50 192 LYS A CA 1
ATOM 1600 C C . LYS A 1 192 ? -10.203 -11.023 8.382 1.00 90.50 192 LYS A C 1
ATOM 1602 O O . LYS A 1 192 ? -11.030 -11.849 7.997 1.00 90.50 192 LYS A O 1
ATOM 1607 N N . LEU A 1 193 ? -10.378 -9.706 8.262 1.00 91.31 193 LEU A N 1
ATOM 1608 C CA . LEU A 1 193 ? -11.566 -9.146 7.629 1.00 91.31 193 LEU A CA 1
ATOM 1609 C C . LEU A 1 193 ? -11.638 -9.500 6.148 1.00 91.31 193 LEU A C 1
ATOM 1611 O O . LEU A 1 193 ? -12.746 -9.649 5.658 1.00 91.31 193 LEU A O 1
ATOM 1615 N N . LEU A 1 194 ? -10.521 -9.668 5.437 1.00 88.31 194 LEU A N 1
ATOM 1616 C CA . LEU A 1 194 ? -10.512 -9.956 3.997 1.00 88.31 194 LEU A CA 1
ATOM 1617 C C . LEU A 1 194 ? -10.896 -11.405 3.647 1.00 88.31 194 LEU A C 1
ATOM 1619 O O . LEU A 1 194 ? -11.588 -11.621 2.651 1.00 88.31 194 LEU A O 1
ATOM 1623 N N . VAL A 1 195 ? -10.512 -12.382 4.475 1.00 82.12 195 VAL A N 1
ATOM 1624 C CA . VAL A 1 195 ? -10.598 -13.818 4.132 1.00 82.12 195 VAL A CA 1
ATOM 1625 C C . VAL A 1 195 ? -11.957 -14.455 4.469 1.00 82.12 195 VAL A C 1
ATOM 1627 O O . VAL A 1 195 ? -12.478 -15.243 3.685 1.00 82.12 195 VAL A O 1
ATOM 1630 N N . CYS A 1 196 ? -12.584 -14.110 5.598 1.00 69.56 196 CYS A N 1
ATOM 1631 C CA . CYS A 1 196 ? -13.716 -14.882 6.138 1.00 69.56 196 CYS A CA 1
ATOM 1632 C C . CYS A 1 196 ? -15.067 -14.137 6.042 1.00 69.56 196 CYS A C 1
ATOM 1634 O O . CYS A 1 196 ? -15.692 -13.802 7.049 1.00 69.56 196 CYS A O 1
ATOM 1636 N N . LYS A 1 197 ? -15.546 -13.902 4.810 1.00 68.00 197 LYS A N 1
ATOM 1637 C CA . LYS A 1 197 ? -16.725 -13.057 4.494 1.00 68.00 197 LYS A CA 1
ATOM 1638 C C . LYS A 1 197 ? -18.055 -13.503 5.133 1.00 68.00 197 LYS A C 1
ATOM 1640 O O . LYS A 1 197 ? -18.962 -12.689 5.296 1.00 68.00 197 LYS A O 1
ATOM 1645 N N . GLN A 1 198 ? -18.200 -14.782 5.476 1.00 74.31 198 GLN A N 1
ATOM 1646 C CA . GLN A 1 198 ? -19.468 -15.353 5.955 1.00 74.31 198 GLN A CA 1
ATOM 1647 C C . GLN A 1 198 ? -19.603 -15.370 7.487 1.00 74.31 198 GLN A C 1
ATOM 1649 O O . GLN A 1 198 ? -20.712 -15.525 7.992 1.00 74.31 198 GLN A O 1
ATOM 1654 N N . ASN A 1 199 ? -18.516 -15.146 8.231 1.00 85.31 199 ASN A N 1
ATOM 1655 C CA . ASN A 1 199 ? -18.529 -15.171 9.693 1.00 85.31 199 ASN A CA 1
ATOM 1656 C C . ASN A 1 199 ? -19.300 -13.960 10.267 1.00 85.31 199 ASN A C 1
ATOM 1658 O O . ASN A 1 199 ? -19.029 -12.811 9.907 1.00 85.31 199 ASN A O 1
ATOM 1662 N N . LYS A 1 200 ? -20.252 -14.215 11.179 1.00 88.31 200 LYS A N 1
ATOM 1663 C CA . LYS A 1 200 ? -21.107 -13.185 11.800 1.00 88.31 200 LYS A CA 1
ATOM 1664 C C . LYS A 1 200 ? -20.296 -12.091 12.508 1.00 88.31 200 LYS A C 1
ATOM 1666 O O . LYS A 1 200 ? -20.605 -10.915 12.328 1.00 88.31 200 LYS A O 1
ATOM 1671 N N . CYS A 1 201 ? -19.245 -12.451 13.246 1.00 88.31 201 CYS A N 1
ATOM 1672 C CA . CYS A 1 201 ? -18.373 -11.494 13.930 1.00 88.31 201 CYS A CA 1
ATOM 1673 C C . CYS A 1 201 ? -17.665 -10.578 12.927 1.00 88.31 201 CYS A C 1
ATOM 1675 O O . CYS A 1 201 ? -17.644 -9.363 13.103 1.00 88.31 201 CYS A O 1
ATOM 1677 N N . ILE A 1 202 ? -17.164 -11.140 11.822 1.00 91.75 202 ILE A N 1
ATOM 1678 C CA . ILE A 1 202 ? -16.501 -10.362 10.764 1.00 91.75 202 ILE A CA 1
ATOM 1679 C C . ILE A 1 202 ? -17.470 -9.390 10.098 1.00 91.75 202 ILE A C 1
ATOM 1681 O O . ILE A 1 202 ? -17.103 -8.240 9.873 1.00 91.75 202 ILE A O 1
ATOM 1685 N N . LYS A 1 203 ? -18.711 -9.809 9.819 1.00 92.00 203 LYS A N 1
ATOM 1686 C CA . LYS A 1 203 ? -19.739 -8.915 9.260 1.00 92.00 203 LYS A CA 1
ATOM 1687 C C . LYS A 1 203 ? -20.037 -7.738 10.191 1.00 92.00 203 LYS A C 1
ATOM 1689 O O . LYS A 1 203 ? -20.126 -6.607 9.722 1.00 92.00 203 LYS A O 1
ATOM 1694 N N . LEU A 1 204 ? -20.153 -7.994 11.495 1.00 92.50 204 LEU A N 1
ATOM 1695 C CA . LEU A 1 204 ? -20.405 -6.951 12.493 1.00 92.50 204 LEU A CA 1
ATOM 1696 C C . LEU A 1 204 ? -19.236 -5.966 12.599 1.00 92.50 204 LEU A C 1
ATOM 1698 O O . LEU A 1 204 ? -19.463 -4.759 12.552 1.00 92.50 204 LEU A O 1
ATOM 1702 N N . VAL A 1 205 ? -17.993 -6.460 12.646 1.00 93.06 205 VAL A N 1
ATOM 1703 C CA . VAL A 1 205 ? -16.810 -5.584 12.653 1.00 93.06 205 VAL A CA 1
ATOM 1704 C C . VAL A 1 205 ? -16.730 -4.771 11.363 1.00 93.06 205 VAL A C 1
ATOM 1706 O O . VAL A 1 205 ? -16.594 -3.555 11.438 1.00 93.06 205 VAL A O 1
ATOM 1709 N N . ARG A 1 206 ? -16.898 -5.400 10.190 1.00 93.50 206 ARG A N 1
ATOM 1710 C CA . ARG A 1 206 ? -16.904 -4.707 8.890 1.00 93.50 206 ARG A CA 1
ATOM 1711 C C . ARG A 1 206 ? -17.930 -3.579 8.841 1.00 93.50 206 ARG A C 1
ATOM 1713 O O . ARG A 1 206 ? -17.590 -2.481 8.414 1.00 93.50 206 ARG A O 1
ATOM 1720 N N . LYS A 1 207 ? -19.154 -3.832 9.317 1.00 92.25 207 LYS A N 1
ATOM 1721 C CA . LYS A 1 207 ? -20.192 -2.800 9.419 1.00 92.25 207 LYS A CA 1
ATOM 1722 C C . LYS A 1 207 ? -19.757 -1.673 10.357 1.00 92.25 207 LYS A C 1
ATOM 1724 O O . LYS A 1 207 ? -19.914 -0.513 10.008 1.00 92.25 207 LYS A O 1
ATOM 1729 N N . SER A 1 208 ? -19.188 -2.009 11.516 1.00 91.50 208 SER A N 1
ATOM 1730 C CA . SER A 1 208 ? -18.785 -1.010 12.513 1.00 91.50 208 SER A CA 1
ATOM 1731 C C . SER A 1 208 ? -17.664 -0.082 12.051 1.00 91.50 208 SER A C 1
ATOM 1733 O O . SER A 1 208 ? -17.557 1.004 12.606 1.00 91.50 208 SER A O 1
ATOM 1735 N N . ILE A 1 209 ? -16.853 -0.503 11.070 1.00 93.00 209 ILE A N 1
ATOM 1736 C CA . ILE A 1 209 ? -15.744 0.301 10.541 1.00 93.00 209 ILE A CA 1
ATOM 1737 C C . ILE A 1 209 ? -15.996 0.885 9.141 1.00 93.00 209 ILE A C 1
ATOM 1739 O O . ILE A 1 209 ? -15.056 1.275 8.445 1.00 93.00 209 ILE A O 1
ATOM 1743 N N . ASN A 1 210 ? -17.247 0.851 8.667 1.00 92.88 210 ASN A N 1
ATOM 1744 C CA . ASN A 1 210 ? -17.614 1.230 7.297 1.00 92.88 210 ASN A CA 1
ATOM 1745 C C . ASN A 1 210 ? -16.729 0.556 6.230 1.00 92.88 210 ASN A C 1
ATOM 1747 O O . ASN A 1 210 ? -16.297 1.190 5.267 1.00 92.88 210 ASN A O 1
ATOM 1751 N N . PHE A 1 211 ? -16.441 -0.739 6.403 1.00 93.88 211 PHE A N 1
ATOM 1752 C CA . PHE A 1 211 ? -15.473 -1.469 5.579 1.00 93.88 211 PHE A CA 1
ATOM 1753 C C . PHE A 1 211 ? -15.747 -1.331 4.081 1.00 93.88 211 PHE A C 1
ATOM 1755 O O . PHE A 1 211 ? -14.808 -1.126 3.322 1.00 93.88 211 PHE A O 1
ATOM 1762 N N . ASP A 1 212 ? -17.010 -1.409 3.658 1.00 93.31 212 ASP A N 1
ATOM 1763 C CA . ASP A 1 212 ? -17.376 -1.381 2.238 1.00 93.31 212 ASP A CA 1
ATOM 1764 C C . ASP A 1 212 ? -17.024 -0.033 1.580 1.00 93.31 212 ASP A C 1
ATOM 1766 O O . ASP A 1 212 ? -16.530 -0.016 0.454 1.00 93.31 212 ASP A O 1
ATOM 1770 N N . LYS A 1 213 ? -17.155 1.088 2.312 1.00 95.19 213 LYS A N 1
ATOM 1771 C CA . LYS A 1 213 ? -16.729 2.424 1.850 1.00 95.19 213 LYS A CA 1
ATOM 1772 C C . LYS A 1 213 ? -15.222 2.474 1.588 1.00 95.19 213 LYS A C 1
ATOM 1774 O O . LYS A 1 213 ? -14.779 3.077 0.616 1.00 95.19 213 LYS A O 1
ATOM 1779 N N . TYR A 1 214 ? -14.436 1.827 2.446 1.00 96.69 214 TYR A N 1
ATOM 1780 C CA . TYR A 1 214 ? -12.973 1.871 2.403 1.00 96.69 214 TYR A CA 1
ATOM 1781 C C . TYR A 1 214 ? -12.339 0.610 1.809 1.00 96.69 214 TYR A C 1
ATOM 1783 O O . TYR A 1 214 ? -11.118 0.480 1.824 1.00 96.69 214 TYR A O 1
ATOM 1791 N N . GLN A 1 215 ? -13.124 -0.322 1.261 1.00 95.69 215 GLN A N 1
ATOM 1792 C CA . GLN A 1 215 ? -12.646 -1.661 0.912 1.00 95.69 215 GLN A CA 1
ATOM 1793 C C . GLN A 1 215 ? -11.432 -1.616 -0.018 1.00 95.69 215 GLN A C 1
ATOM 1795 O O . GLN A 1 215 ? -10.452 -2.320 0.220 1.00 95.69 215 GLN A O 1
ATOM 1800 N N . ARG A 1 216 ? -11.470 -0.771 -1.056 1.00 96.38 216 ARG A N 1
ATOM 1801 C CA . ARG A 1 216 ? -10.363 -0.640 -2.013 1.00 96.38 216 ARG A CA 1
ATOM 1802 C C . ARG A 1 216 ? -9.090 -0.116 -1.342 1.00 96.38 216 ARG A C 1
ATOM 1804 O O . ARG A 1 216 ? -8.021 -0.672 -1.575 1.00 96.38 216 ARG A O 1
ATOM 1811 N N . PHE A 1 217 ? -9.205 0.901 -0.489 1.00 97.81 217 PHE A N 1
ATOM 1812 C CA . PHE A 1 217 ? -8.086 1.443 0.290 1.00 97.81 217 PHE A CA 1
ATOM 1813 C C . PHE A 1 217 ? -7.488 0.385 1.223 1.00 97.81 217 PHE A C 1
ATOM 1815 O O . PHE A 1 217 ? -6.283 0.148 1.217 1.00 97.81 217 PHE A O 1
ATOM 1822 N N . LEU A 1 218 ? -8.349 -0.296 1.978 1.00 97.62 218 LEU A N 1
ATOM 1823 C CA . LEU A 1 218 ? -7.983 -1.335 2.933 1.00 97.62 218 LEU A CA 1
ATOM 1824 C C . LEU A 1 218 ? -7.255 -2.504 2.245 1.00 97.62 218 LEU A C 1
ATOM 1826 O O . LEU A 1 218 ? -6.187 -2.916 2.695 1.00 97.62 218 LEU A O 1
ATOM 1830 N N . VAL A 1 219 ? -7.781 -2.995 1.119 1.00 95.81 219 VAL A N 1
ATOM 1831 C CA . VAL A 1 219 ? -7.112 -4.016 0.293 1.00 95.81 219 VAL A CA 1
ATOM 1832 C C . VAL A 1 219 ? -5.757 -3.513 -0.201 1.00 95.81 219 VAL A C 1
ATOM 1834 O O . VAL A 1 219 ? -4.763 -4.205 -0.023 1.00 95.81 219 VAL A O 1
ATOM 1837 N N . THR A 1 220 ? -5.695 -2.288 -0.729 1.00 96.88 220 THR A N 1
ATOM 1838 C CA . THR A 1 220 ? -4.451 -1.703 -1.256 1.00 96.88 220 THR A CA 1
ATOM 1839 C C . THR A 1 220 ? -3.359 -1.643 -0.188 1.00 96.88 220 THR A C 1
ATOM 1841 O O . THR A 1 220 ? -2.259 -2.139 -0.406 1.00 96.88 220 THR A O 1
ATOM 1844 N N . ILE A 1 221 ? -3.661 -1.097 0.995 1.00 97.88 221 ILE A N 1
ATOM 1845 C CA . ILE A 1 221 ? -2.691 -1.019 2.096 1.00 97.88 221 ILE A CA 1
ATOM 1846 C C . ILE A 1 221 ? -2.257 -2.411 2.557 1.00 97.88 221 ILE A C 1
ATOM 1848 O O . ILE A 1 221 ? -1.085 -2.609 2.863 1.00 97.88 221 ILE A O 1
ATOM 1852 N N . ASN A 1 222 ? -3.181 -3.374 2.619 1.00 95.81 222 ASN A N 1
ATOM 1853 C CA . ASN A 1 222 ? -2.846 -4.744 2.994 1.00 95.81 222 ASN A CA 1
ATOM 1854 C C . ASN A 1 222 ? -1.894 -5.401 1.991 1.00 95.81 222 ASN A C 1
ATOM 1856 O O . ASN A 1 222 ? -0.923 -6.023 2.412 1.00 95.81 222 ASN A O 1
ATOM 1860 N N . ASP A 1 223 ? -2.177 -5.265 0.700 1.00 94.00 223 ASP A N 1
ATOM 1861 C CA . ASP A 1 223 ? -1.417 -5.919 -0.361 1.00 94.00 223 ASP A CA 1
ATOM 1862 C C . ASP A 1 223 ? -0.017 -5.305 -0.475 1.00 94.00 223 ASP A C 1
ATOM 1864 O O . ASP A 1 223 ? 0.964 -6.035 -0.370 1.00 94.00 223 ASP A O 1
ATOM 1868 N N . VAL A 1 224 ? 0.090 -3.970 -0.513 1.00 95.50 224 VAL A N 1
ATOM 1869 C CA . VAL A 1 224 ? 1.385 -3.262 -0.534 1.00 95.50 224 VAL A CA 1
ATOM 1870 C C . VAL A 1 224 ? 2.237 -3.613 0.688 1.00 95.50 224 VAL A C 1
ATOM 1872 O O . VAL A 1 224 ? 3.408 -3.956 0.557 1.00 95.50 224 VAL A O 1
ATOM 1875 N N . HIS A 1 225 ? 1.653 -3.573 1.890 1.00 95.31 225 HIS A N 1
ATOM 1876 C CA . HIS A 1 225 ? 2.370 -3.932 3.114 1.00 95.31 225 HIS A CA 1
ATOM 1877 C C . HIS A 1 225 ? 2.848 -5.390 3.110 1.00 95.31 225 HIS A C 1
ATOM 1879 O O . HIS A 1 225 ? 3.915 -5.685 3.644 1.00 95.31 225 HIS A O 1
ATOM 1885 N N . ASN A 1 226 ? 2.055 -6.318 2.565 1.00 92.00 226 ASN A N 1
ATOM 1886 C CA . ASN A 1 226 ? 2.474 -7.714 2.463 1.00 92.00 226 ASN A CA 1
ATOM 1887 C C . ASN A 1 226 ? 3.596 -7.878 1.439 1.00 92.00 226 ASN A C 1
ATOM 1889 O O . ASN A 1 226 ? 4.511 -8.656 1.700 1.00 92.00 226 ASN A O 1
ATOM 1893 N N . SER A 1 227 ? 3.576 -7.109 0.351 1.00 91.88 227 SER A N 1
ATOM 1894 C CA . SER A 1 227 ? 4.661 -7.118 -0.626 1.00 91.88 227 SER A CA 1
ATOM 1895 C C . SER A 1 227 ? 5.976 -6.615 -0.057 1.00 91.88 227 SER A C 1
ATOM 1897 O O . SER A 1 227 ? 6.976 -7.312 -0.179 1.00 91.88 227 SER A O 1
ATOM 1899 N N . PHE A 1 228 ? 5.970 -5.520 0.709 1.00 92.44 228 PHE A N 1
ATOM 1900 C CA . PHE A 1 228 ? 7.168 -5.074 1.437 1.00 92.44 228 PHE A CA 1
ATOM 1901 C C . PHE A 1 228 ? 7.737 -6.125 2.403 1.00 92.44 228 PHE A C 1
ATOM 1903 O O . PHE A 1 228 ? 8.918 -6.092 2.725 1.00 92.44 228 PHE A O 1
ATOM 1910 N N . LYS A 1 229 ? 6.916 -7.063 2.890 1.00 87.38 229 LYS A N 1
ATOM 1911 C CA . LYS A 1 229 ? 7.354 -8.092 3.845 1.00 87.38 229 LYS A CA 1
ATOM 1912 C C . LYS A 1 229 ? 7.824 -9.392 3.216 1.00 87.38 229 LYS A C 1
ATOM 1914 O O . LYS A 1 229 ? 8.595 -10.109 3.853 1.00 87.38 229 LYS A O 1
ATOM 1919 N N . HIS A 1 230 ? 7.262 -9.763 2.073 1.00 82.69 230 HIS A N 1
ATOM 1920 C CA . HIS A 1 230 ? 7.332 -11.137 1.579 1.00 82.69 230 HIS A CA 1
ATOM 1921 C C . HIS A 1 230 ? 7.823 -11.253 0.141 1.00 82.69 230 HIS A C 1
ATOM 1923 O O . HIS A 1 230 ? 8.297 -12.327 -0.223 1.00 82.69 230 HIS A O 1
ATOM 1929 N N . ASP A 1 231 ? 7.719 -10.197 -0.665 1.00 81.81 231 ASP A N 1
ATOM 1930 C CA . ASP A 1 231 ? 8.157 -10.247 -2.053 1.00 81.81 231 ASP A CA 1
ATOM 1931 C C . ASP A 1 231 ? 9.638 -9.859 -2.154 1.00 81.81 231 ASP A C 1
ATOM 1933 O O . ASP A 1 231 ? 10.057 -8.782 -1.735 1.00 81.81 231 ASP A O 1
ATOM 1937 N N . LEU A 1 232 ? 10.436 -10.753 -2.743 1.00 83.75 232 LEU A N 1
ATOM 1938 C CA . LEU A 1 232 ? 11.873 -10.550 -2.954 1.00 83.75 232 LEU A CA 1
ATOM 1939 C C . LEU A 1 232 ? 12.164 -9.395 -3.929 1.00 83.75 232 LEU A C 1
ATOM 1941 O O . LEU A 1 232 ? 13.204 -8.757 -3.839 1.00 83.75 232 LEU A O 1
ATOM 1945 N N . PHE A 1 233 ? 11.233 -9.110 -4.841 1.00 84.06 233 PHE A N 1
ATOM 1946 C CA . PHE A 1 233 ? 11.413 -8.170 -5.953 1.00 84.06 233 PHE A CA 1
ATOM 1947 C C . PHE A 1 233 ? 11.260 -6.701 -5.559 1.00 84.06 233 PHE A C 1
ATOM 1949 O O . PHE A 1 233 ? 11.135 -5.841 -6.428 1.00 84.06 233 PHE A O 1
ATOM 1956 N N . ILE A 1 234 ? 11.237 -6.383 -4.264 1.00 81.94 234 ILE A N 1
ATOM 1957 C CA . ILE A 1 234 ? 11.148 -4.992 -3.823 1.00 81.94 234 ILE A CA 1
ATOM 1958 C C . ILE A 1 234 ? 12.329 -4.155 -4.342 1.00 81.94 234 ILE A C 1
ATOM 1960 O O . ILE A 1 234 ? 12.121 -3.012 -4.751 1.00 81.94 234 ILE A O 1
ATOM 1964 N N . SER A 1 235 ? 13.516 -4.764 -4.451 1.00 83.94 235 SER A N 1
ATOM 1965 C CA . SER A 1 235 ? 14.732 -4.141 -4.992 1.00 83.94 235 SER A CA 1
ATOM 1966 C C . SER A 1 235 ? 14.578 -3.655 -6.433 1.00 83.94 235 SER A C 1
ATOM 1968 O O . SER A 1 235 ? 15.154 -2.640 -6.813 1.00 83.94 235 SER A O 1
ATOM 1970 N N . GLU A 1 236 ? 13.736 -4.316 -7.234 1.00 85.62 236 GLU A N 1
ATOM 1971 C CA . GLU A 1 236 ? 13.449 -3.899 -8.615 1.00 85.62 236 GLU A CA 1
ATOM 1972 C C . GLU A 1 236 ? 12.708 -2.553 -8.672 1.00 85.62 236 GLU A C 1
ATOM 1974 O O . GLU A 1 236 ? 12.652 -1.895 -9.710 1.00 85.62 236 GLU A O 1
ATOM 1979 N N . THR A 1 237 ? 12.139 -2.110 -7.547 1.00 85.00 237 THR A N 1
ATOM 1980 C CA . THR A 1 237 ? 11.434 -0.829 -7.446 1.00 85.00 237 THR A CA 1
ATOM 1981 C C . THR A 1 237 ? 12.280 0.301 -6.860 1.00 85.00 237 THR A C 1
ATOM 1983 O O . THR A 1 237 ? 11.808 1.444 -6.820 1.00 85.00 237 THR A O 1
ATOM 1986 N N . ASP A 1 238 ? 13.520 0.023 -6.441 1.00 81.75 238 ASP A N 1
ATOM 1987 C CA . ASP A 1 238 ? 14.373 0.997 -5.747 1.00 81.75 238 ASP A CA 1
ATOM 1988 C C . ASP A 1 238 ? 14.689 2.203 -6.628 1.00 81.75 238 ASP A C 1
ATOM 1990 O O . ASP A 1 238 ? 14.623 3.344 -6.170 1.00 81.75 238 ASP A O 1
ATOM 1994 N N . ILE A 1 239 ? 14.935 1.965 -7.919 1.00 79.38 239 ILE A N 1
ATOM 1995 C CA . ILE A 1 239 ? 15.227 3.015 -8.905 1.00 79.38 239 ILE A CA 1
ATOM 1996 C C . ILE A 1 239 ? 13.983 3.796 -9.352 1.00 79.38 239 ILE A C 1
ATOM 1998 O O . ILE A 1 239 ? 14.101 4.839 -9.996 1.00 79.38 239 ILE A O 1
ATOM 2002 N N . LEU A 1 240 ? 12.780 3.310 -9.032 1.00 84.00 240 LEU A N 1
ATOM 2003 C CA . LEU A 1 240 ? 11.536 3.917 -9.495 1.00 84.00 240 LEU A CA 1
ATOM 2004 C C . LEU A 1 240 ? 11.151 5.081 -8.584 1.00 84.00 240 LEU A C 1
ATOM 2006 O O . LEU A 1 240 ? 10.721 4.879 -7.453 1.00 84.00 240 LEU A O 1
ATOM 2010 N N . ILE A 1 241 ? 11.229 6.311 -9.078 1.00 86.44 241 ILE A N 1
ATOM 2011 C CA . ILE A 1 241 ? 10.760 7.503 -8.360 1.00 86.44 241 ILE A CA 1
ATOM 2012 C C . ILE A 1 241 ? 9.630 8.137 -9.168 1.00 86.44 241 ILE A C 1
ATOM 2014 O O . ILE A 1 241 ? 9.707 8.237 -10.391 1.00 86.44 241 ILE A O 1
ATOM 2018 N N . GLY A 1 242 ? 8.566 8.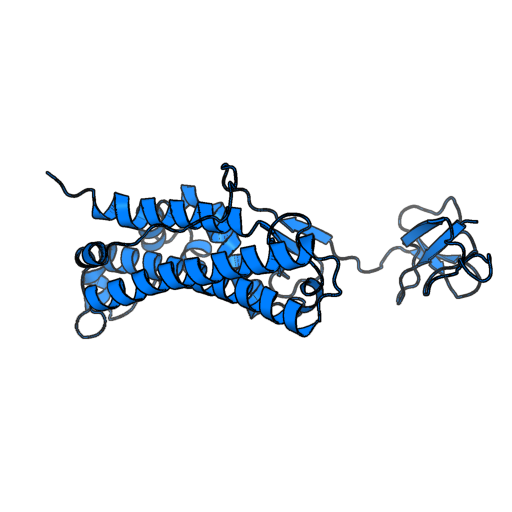569 -8.490 1.00 87.31 242 GLY A N 1
ATOM 2019 C CA . GLY A 1 242 ? 7.499 9.324 -9.138 1.00 87.31 242 GLY A CA 1
ATOM 2020 C C . GLY A 1 242 ? 8.033 10.593 -9.810 1.00 87.31 242 GLY A C 1
ATOM 2021 O O . GLY A 1 242 ? 8.890 11.282 -9.270 1.00 87.31 242 GLY A O 1
ATOM 2022 N N . LYS A 1 243 ? 7.524 10.920 -10.999 1.00 87.56 243 LYS A N 1
ATOM 2023 C CA . LYS A 1 243 ? 8.009 12.076 -11.774 1.00 87.56 243 LYS A CA 1
ATOM 2024 C C . LYS A 1 243 ? 7.673 13.425 -11.124 1.00 87.56 243 LYS A C 1
ATOM 2026 O O . LYS A 1 243 ? 8.383 14.402 -11.325 1.00 87.56 243 LYS A O 1
ATOM 2031 N N . THR A 1 244 ? 6.549 13.489 -10.416 1.00 88.00 244 THR A N 1
ATOM 2032 C CA . THR A 1 244 ? 5.984 14.739 -9.884 1.00 88.00 244 THR A CA 1
ATOM 2033 C C . THR A 1 244 ? 5.703 14.683 -8.390 1.00 88.00 244 THR A C 1
ATOM 2035 O O . THR A 1 244 ? 5.809 15.699 -7.709 1.00 88.00 244 THR A O 1
ATOM 2038 N N . LEU A 1 245 ? 5.305 13.517 -7.883 1.00 91.88 245 LEU A N 1
ATOM 2039 C CA . LEU A 1 245 ? 4.913 13.309 -6.497 1.00 91.88 245 LEU A CA 1
ATOM 2040 C C . LEU A 1 245 ? 5.477 11.982 -5.979 1.00 91.88 245 LEU A C 1
ATOM 2042 O O . LEU A 1 245 ? 5.657 11.052 -6.770 1.00 91.88 245 LEU A O 1
ATOM 2046 N N . PRO A 1 246 ? 5.683 11.849 -4.653 1.00 94.88 246 PRO A N 1
ATOM 2047 C CA . PRO A 1 246 ? 6.089 10.589 -4.048 1.00 94.88 246 PRO A CA 1
ATOM 2048 C C . PRO A 1 246 ? 5.140 9.441 -4.396 1.00 94.88 246 PRO A C 1
ATOM 2050 O O . PRO A 1 246 ? 3.919 9.555 -4.229 1.00 94.88 246 PRO A O 1
ATOM 2053 N N . THR A 1 247 ? 5.715 8.317 -4.815 1.00 95.31 247 THR A N 1
ATOM 2054 C CA . THR A 1 247 ? 4.987 7.087 -5.127 1.00 95.31 247 THR A CA 1
ATOM 2055 C C . THR A 1 247 ? 5.415 5.940 -4.223 1.00 95.31 247 THR A C 1
ATOM 2057 O O . THR A 1 247 ? 6.576 5.801 -3.837 1.00 95.31 247 THR A O 1
ATOM 2060 N N . VAL A 1 248 ? 4.439 5.107 -3.888 1.00 96.06 248 VAL A N 1
ATOM 2061 C CA . VAL A 1 248 ? 4.601 3.825 -3.219 1.00 96.06 248 VAL A CA 1
ATOM 2062 C C . VAL A 1 248 ? 4.618 2.770 -4.311 1.00 96.06 248 VAL A C 1
ATOM 2064 O O . VAL A 1 248 ? 3.584 2.516 -4.933 1.00 96.06 248 VAL A O 1
ATOM 2067 N N . CYS A 1 249 ? 5.799 2.213 -4.558 1.00 94.38 249 CYS A N 1
ATOM 2068 C CA . CYS A 1 249 ? 6.005 1.180 -5.562 1.00 94.38 249 CYS A CA 1
ATOM 2069 C C . CYS A 1 249 ? 6.230 -0.158 -4.864 1.00 94.38 249 CYS A C 1
ATOM 2071 O O . CYS A 1 249 ? 7.020 -0.214 -3.928 1.00 94.38 249 CYS A O 1
ATOM 2073 N N . ALA A 1 250 ? 5.548 -1.210 -5.302 1.00 92.75 250 ALA A N 1
ATOM 2074 C CA . ALA A 1 250 ? 5.796 -2.566 -4.825 1.00 92.75 250 ALA A CA 1
ATOM 2075 C C . ALA A 1 250 ? 5.469 -3.575 -5.925 1.00 92.75 250 ALA A C 1
ATOM 2077 O O . ALA A 1 250 ? 4.551 -3.361 -6.717 1.00 92.75 250 ALA A O 1
ATOM 2078 N N . ILE A 1 251 ? 6.184 -4.693 -5.947 1.00 90.94 251 ILE A N 1
ATOM 2079 C CA . ILE A 1 251 ? 5.871 -5.823 -6.821 1.00 90.94 251 ILE A CA 1
ATOM 2080 C C . ILE A 1 251 ? 5.263 -6.914 -5.955 1.00 90.94 251 ILE A C 1
ATOM 2082 O O . ILE A 1 251 ? 5.849 -7.299 -4.948 1.00 90.94 251 ILE A O 1
ATOM 2086 N N . SER A 1 252 ? 4.082 -7.388 -6.347 1.00 89.06 252 SER A N 1
ATOM 2087 C CA . SER A 1 252 ? 3.360 -8.433 -5.635 1.00 89.06 252 SER A CA 1
ATOM 2088 C C . SER A 1 252 ? 3.230 -9.689 -6.471 1.00 89.06 252 SER A C 1
ATOM 2090 O O . SER A 1 252 ? 2.660 -9.663 -7.568 1.00 89.06 252 SER A O 1
ATOM 2092 N N . THR A 1 253 ? 3.701 -10.805 -5.914 1.00 85.81 253 THR A N 1
ATOM 2093 C CA . THR A 1 253 ? 3.493 -12.138 -6.481 1.00 85.81 253 THR A CA 1
ATOM 2094 C C . THR A 1 253 ? 2.560 -12.921 -5.568 1.00 85.81 253 THR A C 1
ATOM 2096 O O . THR A 1 253 ? 2.878 -13.288 -4.434 1.00 85.81 253 THR A O 1
ATOM 2099 N N . GLN A 1 254 ? 1.334 -13.173 -6.028 1.00 79.12 254 GLN A N 1
ATOM 2100 C CA . GLN A 1 254 ? 0.358 -13.844 -5.174 1.00 79.12 254 GLN A CA 1
ATOM 2101 C C . GLN A 1 254 ? 0.770 -15.300 -4.945 1.00 79.12 254 GLN A C 1
ATOM 2103 O O . GLN A 1 254 ? 0.676 -16.130 -5.846 1.00 79.12 254 GLN A O 1
ATOM 2108 N N . ARG A 1 255 ? 1.196 -15.610 -3.711 1.00 78.81 255 ARG A N 1
ATOM 2109 C CA . ARG A 1 255 ? 1.649 -16.952 -3.292 1.00 78.81 255 ARG A CA 1
ATOM 2110 C C . ARG A 1 255 ? 2.814 -17.482 -4.145 1.00 78.81 255 ARG A C 1
ATOM 2112 O O . ARG A 1 255 ? 2.855 -18.675 -4.430 1.00 78.81 255 ARG A O 1
ATOM 2119 N N . GLY A 1 256 ? 3.720 -16.598 -4.573 1.00 77.94 256 GLY A N 1
ATOM 2120 C CA . GLY A 1 256 ? 4.872 -16.966 -5.404 1.00 77.94 256 GLY A CA 1
ATOM 2121 C C . GLY A 1 256 ? 4.516 -17.355 -6.843 1.00 77.94 256 GLY A C 1
ATOM 2122 O O . GLY A 1 256 ? 5.328 -17.959 -7.533 1.00 77.94 256 GLY A O 1
ATOM 2123 N N . ASN A 1 257 ? 3.300 -17.048 -7.311 1.00 85.50 257 ASN A N 1
ATOM 2124 C CA . ASN A 1 257 ? 2.933 -17.270 -8.704 1.00 85.50 257 ASN A CA 1
ATOM 2125 C C . ASN A 1 257 ? 3.528 -16.173 -9.594 1.00 85.50 257 ASN A C 1
ATOM 2127 O O . ASN A 1 257 ? 2.953 -15.093 -9.713 1.00 85.50 257 ASN A O 1
ATOM 2131 N N . PHE A 1 258 ? 4.643 -16.474 -10.254 1.00 87.75 258 PHE A N 1
ATOM 2132 C CA .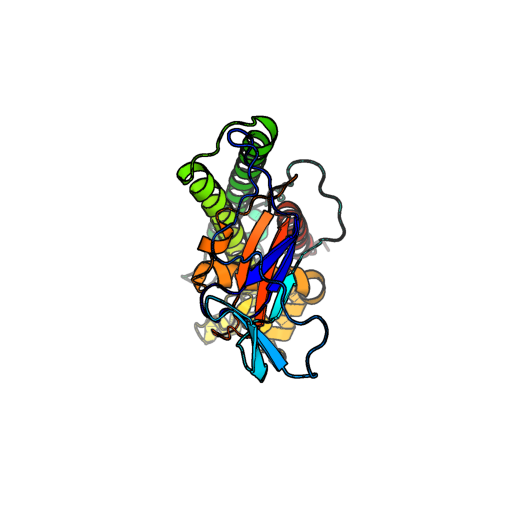 PHE A 1 258 ? 5.309 -15.525 -11.145 1.00 87.75 258 PHE A CA 1
ATOM 2133 C C . PHE A 1 258 ? 4.580 -15.315 -12.474 1.00 87.75 258 PHE A C 1
ATOM 2135 O O . PHE A 1 258 ? 4.870 -14.349 -13.156 1.00 87.75 258 PHE A O 1
ATOM 2142 N N . ASN A 1 259 ? 3.586 -16.136 -12.833 1.00 88.81 259 ASN A N 1
ATOM 2143 C CA . ASN A 1 259 ? 2.826 -15.929 -14.075 1.00 88.81 259 ASN A CA 1
ATOM 2144 C C . ASN A 1 259 ? 1.939 -14.681 -14.041 1.00 88.81 259 ASN A C 1
ATOM 2146 O O . ASN A 1 259 ? 1.519 -14.211 -15.091 1.00 88.81 259 ASN A O 1
ATOM 2150 N N . LYS A 1 260 ? 1.596 -14.192 -12.844 1.00 89.06 260 LYS A N 1
ATOM 2151 C CA . LYS A 1 260 ? 0.721 -13.034 -12.651 1.00 89.06 260 LYS A CA 1
ATOM 2152 C C . LYS A 1 260 ? 1.328 -12.116 -11.611 1.00 89.06 260 LYS A C 1
ATOM 2154 O O . LYS A 1 260 ? 1.308 -12.421 -10.417 1.00 89.06 260 LYS A O 1
ATOM 2159 N N . VAL A 1 261 ? 1.840 -10.992 -12.080 1.00 91.06 261 VAL A N 1
ATOM 2160 C CA . VAL A 1 261 ? 2.578 -10.031 -11.272 1.00 91.06 261 VAL A CA 1
ATOM 2161 C C . VAL A 1 261 ? 1.771 -8.748 -11.179 1.00 91.06 261 VAL A C 1
ATOM 2163 O O . VAL A 1 261 ? 1.371 -8.174 -12.190 1.00 91.06 261 VAL A O 1
ATOM 2166 N N . LYS A 1 262 ? 1.538 -8.275 -9.955 1.00 92.19 262 LYS A N 1
ATOM 2167 C CA . LYS A 1 262 ? 0.941 -6.957 -9.739 1.00 92.19 262 LYS A CA 1
ATOM 2168 C C . LYS A 1 262 ? 2.028 -5.945 -9.458 1.00 92.19 262 LYS A C 1
ATOM 2170 O O . LYS A 1 262 ? 2.827 -6.134 -8.544 1.00 92.19 262 LYS A O 1
ATOM 2175 N N . VAL A 1 263 ? 2.019 -4.856 -10.211 1.00 92.88 263 VAL A N 1
ATOM 2176 C CA . VAL A 1 263 ? 2.903 -3.715 -9.994 1.00 92.88 263 VAL A CA 1
ATOM 2177 C C . VAL A 1 263 ? 2.080 -2.630 -9.320 1.00 92.88 263 VAL A C 1
ATOM 2179 O O . VAL A 1 263 ? 1.268 -1.953 -9.944 1.00 92.88 263 VAL A O 1
ATOM 2182 N N . HIS A 1 264 ? 2.245 -2.497 -8.011 1.00 94.75 264 HIS A N 1
ATOM 2183 C CA . HIS A 1 264 ? 1.653 -1.407 -7.254 1.00 94.75 264 HIS A CA 1
ATOM 2184 C C . HIS A 1 264 ? 2.431 -0.134 -7.546 1.00 94.75 264 HIS A C 1
ATOM 2186 O O . HIS A 1 264 ? 3.637 -0.082 -7.322 1.00 94.75 264 HIS A O 1
ATOM 2192 N N . ASN A 1 265 ? 1.726 0.890 -8.002 1.00 94.94 265 ASN A N 1
ATOM 2193 C CA . ASN A 1 265 ? 2.245 2.234 -8.171 1.00 94.94 265 ASN A CA 1
ATOM 2194 C C . ASN A 1 265 ? 1.168 3.172 -7.636 1.00 94.94 265 ASN A C 1
ATOM 2196 O O . ASN A 1 265 ? 0.074 3.272 -8.180 1.00 94.94 265 ASN A O 1
ATOM 2200 N N . HIS A 1 266 ? 1.393 3.766 -6.472 1.00 96.00 266 HIS A N 1
ATOM 2201 C CA . HIS A 1 266 ? 0.372 4.578 -5.818 1.00 96.00 266 HIS A CA 1
ATOM 2202 C C . HIS A 1 266 ? 0.956 5.915 -5.420 1.00 96.00 266 HIS A C 1
ATOM 2204 O O . HIS A 1 266 ? 1.965 5.959 -4.725 1.00 96.00 266 HIS A O 1
ATOM 2210 N N . PHE A 1 267 ? 0.291 7.018 -5.755 1.00 95.81 267 PHE A N 1
ATOM 2211 C CA . PHE A 1 267 ? 0.650 8.295 -5.150 1.00 95.81 267 PHE A CA 1
ATOM 2212 C C . PHE A 1 267 ? 0.477 8.206 -3.636 1.00 95.81 267 PHE A C 1
ATOM 2214 O O . PHE A 1 267 ? -0.626 7.950 -3.142 1.00 95.81 267 PHE A O 1
ATOM 2221 N N . LEU A 1 268 ? 1.558 8.457 -2.892 1.00 97.06 268 LEU A N 1
ATOM 2222 C CA . LEU A 1 268 ? 1.539 8.384 -1.432 1.00 97.06 268 LEU A CA 1
ATOM 2223 C C . LEU A 1 268 ? 0.436 9.281 -0.868 1.00 97.06 268 LEU A C 1
ATOM 2225 O O . LEU A 1 268 ? -0.305 8.877 0.024 1.00 97.06 268 LEU A O 1
ATOM 2229 N N . GLY A 1 269 ? 0.265 10.473 -1.444 1.00 97.00 269 GLY A N 1
ATOM 2230 C CA . GLY A 1 269 ? -0.738 11.415 -0.970 1.00 97.00 269 GLY A CA 1
ATOM 2231 C C . GLY A 1 269 ? -2.180 10.912 -1.068 1.00 97.00 269 GLY A C 1
ATOM 2232 O O . GLY A 1 269 ? -2.970 11.183 -0.170 1.00 97.00 269 GLY A O 1
ATOM 2233 N N . GLN A 1 270 ? -2.508 10.100 -2.076 1.00 97.25 270 GLN A N 1
ATOM 2234 C CA . GLN A 1 270 ? -3.839 9.496 -2.211 1.00 97.25 270 GLN A CA 1
ATOM 2235 C C . GLN A 1 270 ? -4.116 8.479 -1.096 1.00 97.25 270 GLN A C 1
ATOM 2237 O O . GLN A 1 270 ? -5.225 8.426 -0.560 1.00 97.25 270 GLN A O 1
ATOM 2242 N N . LEU A 1 271 ? -3.095 7.716 -0.694 1.00 98.19 271 LEU A N 1
ATOM 2243 C CA . LEU A 1 271 ? -3.185 6.796 0.441 1.00 98.19 271 LEU A CA 1
ATOM 2244 C C . LEU A 1 271 ? -3.333 7.553 1.768 1.00 98.19 271 LEU A C 1
ATOM 2246 O O . LEU A 1 271 ? -4.155 7.161 2.594 1.00 98.19 271 LEU A O 1
ATOM 2250 N N . ILE A 1 272 ? -2.602 8.660 1.955 1.00 98.25 272 ILE A N 1
ATOM 2251 C CA . ILE A 1 272 ? -2.728 9.514 3.150 1.00 98.25 272 ILE A CA 1
ATOM 2252 C C . ILE A 1 272 ? -4.122 10.139 3.245 1.00 98.25 272 ILE A C 1
ATOM 2254 O O . ILE A 1 272 ? -4.716 10.114 4.320 1.00 98.25 272 ILE A O 1
ATOM 2258 N N . ILE A 1 273 ? -4.677 10.646 2.140 1.00 97.50 273 ILE A N 1
ATOM 2259 C CA . ILE A 1 273 ? -6.030 11.226 2.115 1.00 97.50 273 ILE A CA 1
ATOM 2260 C C . ILE A 1 273 ? -7.075 10.185 2.524 1.00 97.50 273 ILE A C 1
ATOM 2262 O O . ILE A 1 273 ? -7.890 10.438 3.407 1.00 97.50 273 ILE A O 1
ATOM 2266 N N . SER A 1 274 ? -7.038 8.988 1.933 1.00 97.81 274 SER A N 1
ATOM 2267 C CA . SER A 1 274 ? -7.996 7.935 2.295 1.00 97.81 274 SER A CA 1
ATOM 2268 C C . SER A 1 274 ? -7.803 7.408 3.709 1.00 97.81 274 SER A C 1
ATOM 2270 O O . SER A 1 274 ? -8.785 7.063 4.365 1.00 97.81 274 SER A O 1
ATOM 2272 N N . PHE A 1 275 ? -6.567 7.392 4.211 1.00 98.12 275 PHE A N 1
ATOM 2273 C CA . PHE A 1 275 ? -6.323 7.073 5.610 1.00 98.12 275 PHE A CA 1
ATOM 2274 C C . PHE A 1 275 ? -6.880 8.152 6.545 1.00 98.12 275 PHE A C 1
ATOM 2276 O O . PHE A 1 275 ? -7.502 7.815 7.547 1.00 98.12 275 PHE A O 1
ATOM 2283 N N . SER A 1 276 ? -6.720 9.432 6.199 1.00 97.06 276 SER A N 1
ATOM 2284 C CA . SER A 1 276 ? -7.311 10.563 6.923 1.00 97.06 276 SER A CA 1
ATOM 2285 C C . SER A 1 276 ? -8.832 10.423 7.014 1.00 97.06 276 SER A C 1
ATOM 2287 O O . SER A 1 276 ? -9.385 10.407 8.113 1.00 97.06 276 SER A O 1
ATOM 2289 N N . ASP A 1 277 ? -9.497 10.191 5.879 1.00 95.88 277 ASP A N 1
ATOM 2290 C CA . ASP A 1 277 ? -10.944 9.969 5.833 1.00 95.88 277 ASP A CA 1
ATOM 2291 C C . ASP A 1 277 ? -11.360 8.753 6.668 1.00 95.88 277 ASP A C 1
ATOM 2293 O O . ASP A 1 277 ? -12.370 8.796 7.367 1.00 95.88 277 ASP A O 1
ATOM 2297 N N . PHE A 1 278 ? -10.588 7.663 6.609 1.00 96.88 278 PHE A N 1
ATOM 2298 C CA . PHE A 1 278 ? -10.834 6.474 7.421 1.00 96.88 278 PHE A CA 1
ATOM 2299 C C . PHE A 1 278 ? -10.720 6.780 8.921 1.00 96.88 278 PHE A C 1
ATOM 2301 O O . PHE A 1 278 ? -11.578 6.351 9.689 1.00 96.88 278 PHE A O 1
ATOM 2308 N N . LEU A 1 279 ? -9.704 7.536 9.352 1.00 95.88 279 LEU A N 1
ATOM 2309 C CA . LEU A 1 279 ? -9.544 7.944 10.752 1.00 95.88 279 LEU A CA 1
ATOM 2310 C C . LEU A 1 279 ? -10.711 8.816 11.222 1.00 95.88 279 LEU A C 1
ATOM 2312 O O . LEU A 1 279 ? -11.256 8.566 12.294 1.00 95.88 279 LEU A O 1
ATOM 2316 N N . ILE A 1 280 ? -11.114 9.809 10.425 1.00 92.75 280 ILE A N 1
ATOM 2317 C CA . ILE A 1 280 ? -12.214 10.722 10.766 1.00 92.75 280 ILE A CA 1
ATOM 2318 C C . ILE A 1 280 ? -13.515 9.934 10.969 1.00 92.75 280 ILE A C 1
ATOM 2320 O O . ILE A 1 280 ? -14.160 10.064 12.010 1.00 92.75 280 ILE A O 1
ATOM 2324 N N . ASP A 1 281 ? -13.865 9.051 10.035 1.00 91.75 281 ASP A N 1
ATOM 2325 C CA . ASP A 1 281 ? -15.098 8.265 10.130 1.00 91.75 281 ASP A CA 1
ATOM 2326 C C . ASP A 1 281 ? -15.102 7.292 11.316 1.00 91.75 281 ASP A C 1
ATOM 2328 O O . ASP A 1 281 ? -16.133 7.111 11.964 1.00 91.75 281 ASP A O 1
ATOM 2332 N N . ASN A 1 282 ? -13.958 6.671 11.615 1.00 90.19 282 ASN A N 1
ATOM 2333 C CA . ASN A 1 282 ? -13.879 5.581 12.591 1.00 90.19 282 ASN A CA 1
ATOM 2334 C C . ASN A 1 282 ? -13.506 6.018 14.009 1.00 90.19 282 ASN A C 1
ATOM 2336 O O . ASN A 1 282 ? -13.702 5.255 14.950 1.00 90.19 282 ASN A O 1
ATOM 2340 N N . LEU A 1 283 ? -12.973 7.226 14.186 1.00 84.62 283 LEU A N 1
ATOM 2341 C CA . LEU A 1 283 ? -12.650 7.770 15.505 1.00 84.62 283 LEU A CA 1
ATOM 2342 C C . LEU A 1 283 ? -13.518 8.968 15.852 1.00 84.62 283 LEU A C 1
ATOM 2344 O O . LEU A 1 283 ? -14.097 9.004 16.932 1.00 84.62 283 LEU A O 1
ATOM 2348 N N . ILE A 1 284 ? -13.628 9.941 14.950 1.00 67.12 284 ILE A N 1
ATOM 2349 C CA . ILE A 1 284 ? -14.273 11.222 15.262 1.00 67.12 284 ILE A CA 1
ATOM 2350 C C . ILE A 1 284 ? -15.790 11.064 15.189 1.00 67.12 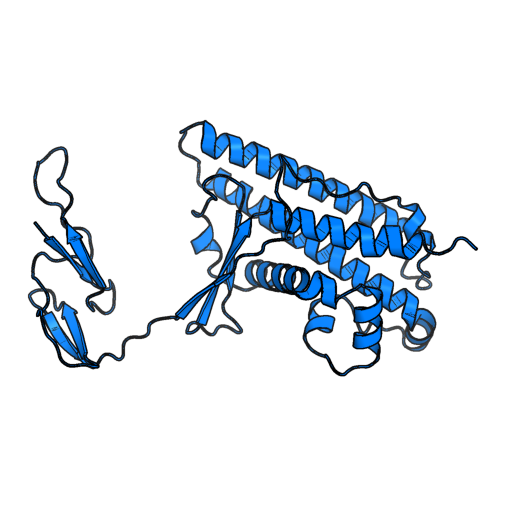284 ILE A C 1
ATOM 2352 O O . ILE A 1 284 ? -16.489 11.328 16.165 1.00 67.12 284 ILE A O 1
ATOM 2356 N N . ASN A 1 285 ? -16.297 10.531 14.080 1.00 59.75 285 ASN A N 1
ATOM 2357 C CA . ASN A 1 285 ? -17.738 10.352 13.902 1.00 59.75 285 ASN A CA 1
ATOM 2358 C C . ASN A 1 285 ? -18.273 9.192 14.758 1.00 59.75 285 ASN A C 1
ATOM 2360 O O . ASN A 1 285 ? -19.370 9.271 15.309 1.00 59.75 285 ASN A O 1
ATOM 2364 N N . PHE A 1 286 ? -17.481 8.133 14.943 1.00 64.94 286 PHE A N 1
ATOM 2365 C CA . PHE A 1 286 ? -17.897 6.954 15.705 1.00 64.94 286 PHE A CA 1
ATOM 2366 C C . PHE A 1 286 ? -17.902 7.157 17.232 1.00 64.94 286 PHE A C 1
ATOM 2368 O O . PHE A 1 286 ? -18.765 6.598 17.912 1.00 64.94 286 PHE A O 1
ATOM 2375 N N . CYS A 1 287 ? -16.977 7.951 17.786 1.00 60.12 287 CYS A N 1
ATOM 2376 C CA . CYS A 1 287 ? -16.975 8.289 19.216 1.00 60.12 287 CYS A CA 1
ATOM 2377 C C . CYS A 1 287 ? -17.805 9.548 19.536 1.00 60.12 287 CYS A C 1
ATOM 2379 O O . CYS A 1 287 ? -18.282 9.671 20.658 1.00 60.12 287 CYS A O 1
ATOM 2381 N N . GLY A 1 288 ? -18.034 10.438 18.560 1.00 49.03 288 GLY A N 1
ATOM 2382 C CA . GLY A 1 288 ? -18.854 11.652 18.696 1.00 49.03 288 GLY A CA 1
ATOM 2383 C C . GLY A 1 288 ? -20.370 11.461 18.533 1.00 49.03 288 GLY A C 1
ATOM 2384 O O . GLY A 1 288 ? -21.120 12.410 18.724 1.00 49.03 288 GLY A O 1
ATOM 2385 N N . SER A 1 289 ? -20.846 10.250 18.221 1.00 37.12 289 SER A N 1
ATOM 2386 C CA . SER A 1 289 ? -22.282 9.930 18.066 1.00 37.12 289 SER A CA 1
ATOM 2387 C C . SER A 1 289 ? -22.994 9.562 19.383 1.00 37.12 289 SER A C 1
ATOM 2389 O O . SER A 1 289 ? -23.981 8.827 19.371 1.00 37.12 289 SER A O 1
ATOM 2391 N N . VAL A 1 290 ? -22.500 10.034 20.531 1.00 34.06 290 VAL A N 1
ATOM 2392 C CA . VAL A 1 290 ? -23.230 9.975 21.809 1.00 34.06 290 VAL A CA 1
ATOM 2393 C C . VAL A 1 290 ? -23.341 11.390 22.359 1.00 34.06 290 VAL A C 1
ATOM 2395 O O . VAL A 1 290 ? -22.618 11.787 23.267 1.00 34.06 290 VAL A O 1
ATOM 2398 N N . VAL A 1 291 ? -24.261 12.152 21.780 1.00 26.34 291 VAL A N 1
ATOM 2399 C CA . VAL A 1 291 ? -24.935 13.246 22.475 1.00 26.34 291 VAL A CA 1
ATOM 2400 C C . VAL A 1 291 ? -26.426 12.997 22.269 1.00 26.34 291 VAL A C 1
ATOM 2402 O O . VAL A 1 291 ? -26.890 12.942 21.130 1.00 26.34 291 VAL A O 1
ATOM 2405 N N . LEU A 1 292 ? -27.099 12.704 23.385 1.00 31.11 292 LEU A N 1
ATOM 2406 C CA . LEU A 1 292 ? -28.555 12.721 23.532 1.00 31.11 292 LEU A CA 1
ATOM 2407 C C . LEU A 1 292 ? -29.107 14.100 23.166 1.00 31.11 292 LEU A C 1
ATOM 2409 O O . LEU A 1 292 ? -28.459 15.093 23.567 1.00 31.11 292 LEU A O 1
#

Sequence (292 aa):
MRIYNYDPEDKFFLNEREADIDPITKTFMLPAYATFVAPPTNWPKGTIPVFNGTNWDIVEDKFWRPEYEEVNYYSGKDTCGIPQLPKIDMSLFTFFPPIPRMMNPTLFGIRFANRIEIINIYVRNVFKKHQSFISNHVAISPLELLAYKTEIEIIIYLIKKSIDDLITLHYIKLFIEDIKKRHRLEIQGIGKLLVCKQNKCIKLVRKSINFDKYQRFLVTINDVHNSFKHDLFISETDILIGKTLPTVCAISTQRGNFNKVKVHNHFLGQLIISFSDFLIDNLINFCGSVVL

pLDDT: mean 90.66, std 9.83, range [26.34, 98.69]

Radius of gyration: 25.57 Å; chains: 1; bounding box: 61×43×75 Å